Protein AF-A0A7S2U3F6-F1 (afdb_monomer_lite)

pLDDT: mean 73.98, std 25.03, range [24.5, 97.75]

InterPro domains:
  IPR023370 TrmO-like, N-terminal domain [PF01980] (11-78)
  IPR023370 TrmO-like, N-terminal domain [PS51668] (1-82)
  IPR036413 YaeB-like superfamily [SSF118196] (10-145)
  IPR036414 YaeB, N-terminal domain superfamily [G3DSA:2.40.30.70] (3-85)
  IPR040372 YaeB-like [PTHR12818] (7-146)

Sequence (187 aa):
KGNNKGAQMRVKAKVRPPRLDGRALGLFATRTPHRPNPIGLTCVRLERVSGRDIFVSGLDMLDGTPILDIKPYIPHYDALPGARVPEWIAAAAVFRRVRISSEASRSIAAGAELAEHYKTAEEFERALKEILSHDIRSHFQRNLKATKPRQVSPSGASGSGGDAKQRQRQHGNGGSCSREFEVRPED

Secondary structure (DSSP, 8-state):
------------SEE--GGGTT--EEGGGS--S-SSS-------EEEEEETTEEEEE---S-TTPPP-------HHHH--TT----HHHHGGGPPPP----HHHHHHHHHHGGG-TT-SSHHHHHHHHHHHHHT----HHHHHS---------------------------------------PPP-

Organism: NCBI:txid641309

Foldseek 3Di:
DDPPPPPPLPQDQWDQQQLLLRDIDGPVLDQDCRDPDSDHDFDWAFPDDDDPDTDTPDDPDDPPDDDDDDDDDDCVPNPDPPDDDPPSVVNSPFFAQDDADPVNLVVLQVCVVVVVVDDHSVRSVVVVRVVVRNPRDHSVRVPPDDDPPDPPDPPDDDDDDDDDDDDDDDDDDDDDPDDDPDDDDDD

Structure (mmCIF, N/CA/C/O backbone):
data_AF-A0A7S2U3F6-F1
#
_entry.id   AF-A0A7S2U3F6-F1
#
loop_
_atom_site.group_PDB
_atom_site.id
_atom_site.type_symbol
_atom_site.label_atom_id
_atom_site.label_alt_id
_atom_site.label_comp_id
_atom_site.label_asym_id
_atom_site.label_entity_id
_atom_site.label_seq_id
_atom_site.pdbx_PDB_ins_code
_atom_site.Cartn_x
_atom_site.Cartn_y
_atom_site.Cartn_z
_atom_site.occupancy
_atom_site.B_iso_or_equiv
_atom_site.auth_seq_id
_atom_site.auth_comp_id
_atom_site.auth_asym_id
_atom_site.auth_atom_id
_atom_site.pdbx_PDB_model_num
ATOM 1 N N . LYS A 1 1 ? -12.915 38.412 -23.361 1.00 37.16 1 LYS A N 1
ATOM 2 C CA . LYS A 1 1 ? -12.572 37.006 -23.701 1.00 37.16 1 LYS A CA 1
ATOM 3 C C . LYS A 1 1 ? -11.389 36.579 -22.834 1.00 37.16 1 LYS A C 1
ATOM 5 O O . LYS A 1 1 ? -10.260 36.911 -23.164 1.00 37.16 1 LYS A O 1
ATOM 10 N N . GLY A 1 2 ? -11.652 35.962 -21.679 1.00 40.84 2 GLY A N 1
ATOM 11 C CA . GLY A 1 2 ? -10.607 35.459 -20.784 1.00 40.84 2 GLY A CA 1
ATOM 12 C C . GLY A 1 2 ? -10.045 34.146 -21.320 1.00 40.84 2 GLY A C 1
ATOM 13 O O . GLY A 1 2 ? -10.800 33.204 -21.547 1.00 40.84 2 GLY A O 1
ATOM 14 N N . ASN A 1 3 ? -8.735 34.101 -21.560 1.00 46.06 3 ASN A N 1
ATOM 15 C CA . ASN A 1 3 ? -8.017 32.896 -21.969 1.00 46.06 3 ASN A CA 1
ATOM 16 C C . ASN A 1 3 ? -7.948 31.917 -20.793 1.00 46.06 3 ASN A C 1
ATOM 18 O O . ASN A 1 3 ? -6.943 31.845 -20.091 1.00 46.06 3 ASN A O 1
ATOM 22 N N . ASN A 1 4 ? -9.011 31.139 -20.597 1.00 49.19 4 ASN A N 1
ATOM 23 C CA . ASN A 1 4 ? -8.968 29.976 -19.728 1.00 49.19 4 ASN A CA 1
ATOM 24 C C . ASN A 1 4 ? -8.276 28.850 -20.506 1.00 49.19 4 ASN A C 1
ATOM 26 O O . ASN A 1 4 ? -8.914 27.983 -21.104 1.00 49.19 4 ASN A O 1
ATOM 30 N N . LYS A 1 5 ? -6.940 28.912 -20.579 1.00 49.22 5 LYS A N 1
ATOM 31 C CA . LYS A 1 5 ? -6.139 27.763 -21.000 1.00 49.22 5 LYS A CA 1
ATOM 32 C C . LYS A 1 5 ? -6.311 26.717 -19.907 1.00 49.22 5 LYS A C 1
ATOM 34 O O . LYS A 1 5 ? -5.549 26.714 -18.946 1.00 49.22 5 LYS A O 1
ATOM 39 N N . GLY A 1 6 ? -7.340 25.876 -20.035 1.00 45.75 6 GLY A N 1
ATOM 40 C CA . GLY A 1 6 ? -7.479 24.673 -19.228 1.00 45.75 6 GLY A CA 1
ATOM 41 C C . GLY A 1 6 ? -6.128 23.978 -19.245 1.00 45.75 6 GLY A C 1
ATOM 42 O O . GLY A 1 6 ? -5.615 23.664 -20.322 1.00 45.75 6 GLY A O 1
ATOM 43 N N . ALA A 1 7 ? -5.495 23.883 -18.077 1.00 54.44 7 ALA A N 1
ATOM 44 C CA . ALA A 1 7 ? -4.179 23.296 -17.940 1.00 54.44 7 ALA A CA 1
ATOM 45 C C . ALA A 1 7 ? -4.301 21.835 -18.370 1.00 54.44 7 ALA A C 1
ATOM 47 O O . ALA A 1 7 ? -4.698 20.977 -17.587 1.00 54.44 7 ALA A O 1
ATOM 48 N N . GLN A 1 8 ? -4.036 21.559 -19.647 1.00 59.28 8 GLN A N 1
ATOM 49 C CA . GLN A 1 8 ? -3.983 20.196 -20.131 1.00 59.28 8 GLN A CA 1
ATOM 50 C C . GLN A 1 8 ? -2.851 19.526 -19.365 1.00 59.28 8 GLN A C 1
ATOM 52 O O . GLN A 1 8 ? -1.675 19.839 -19.570 1.00 59.28 8 GLN A O 1
ATOM 57 N N . MET A 1 9 ? -3.217 18.647 -18.432 1.00 59.66 9 MET A N 1
ATOM 58 C CA . MET A 1 9 ? -2.273 17.791 -17.737 1.00 59.66 9 MET A CA 1
ATOM 59 C C . MET A 1 9 ? -1.510 17.005 -18.800 1.00 59.66 9 MET A C 1
ATOM 61 O O . MET A 1 9 ? -2.025 16.063 -19.399 1.00 59.66 9 MET A O 1
ATOM 65 N N . ARG A 1 10 ? -0.269 17.423 -19.072 1.00 73.19 10 ARG A N 1
ATOM 66 C CA . ARG A 1 10 ? 0.654 16.696 -19.945 1.00 73.19 10 ARG A CA 1
ATOM 67 C C . ARG A 1 10 ? 1.078 15.431 -19.221 1.00 73.19 10 ARG A C 1
ATOM 69 O O . ARG A 1 10 ? 2.099 15.394 -18.535 1.00 73.19 10 ARG A O 1
ATOM 76 N N . VAL A 1 11 ? 0.274 14.390 -19.372 1.00 78.38 11 VAL A N 1
ATOM 77 C CA . VAL A 1 11 ? 0.591 13.070 -18.848 1.00 78.38 11 VAL A CA 1
ATOM 78 C C . VAL A 1 11 ? 1.726 12.478 -19.680 1.00 78.38 11 VAL A C 1
ATOM 80 O O . VAL A 1 11 ? 1.647 12.380 -20.905 1.00 78.38 11 VAL A O 1
ATOM 83 N N . LYS A 1 12 ? 2.818 12.092 -19.017 1.00 84.69 12 LYS A N 1
ATOM 84 C CA . LYS A 1 12 ? 3.954 11.454 -19.687 1.00 84.69 12 LYS A CA 1
ATOM 85 C C . LYS A 1 12 ? 3.563 10.040 -20.108 1.00 84.69 12 LYS A C 1
ATOM 87 O O . LYS A 1 12 ? 3.149 9.239 -19.279 1.00 84.69 12 LYS A O 1
ATOM 92 N N . ALA A 1 13 ? 3.787 9.706 -21.378 1.00 90.44 13 ALA A N 1
ATOM 93 C CA . ALA A 1 13 ? 3.534 8.359 -21.894 1.00 90.44 13 ALA A CA 1
ATOM 94 C C . ALA A 1 13 ? 4.385 7.279 -21.201 1.00 90.44 13 ALA A C 1
ATOM 96 O O . ALA A 1 13 ? 3.984 6.116 -21.145 1.00 90.44 13 ALA A O 1
ATOM 97 N N . LYS A 1 14 ? 5.556 7.659 -20.668 1.00 92.94 14 LYS A N 1
ATOM 98 C CA . LYS A 1 14 ? 6.456 6.772 -19.929 1.00 92.94 14 LYS A CA 1
ATOM 99 C C . LYS A 1 14 ? 6.744 7.283 -18.519 1.00 92.94 14 LYS A C 1
ATOM 101 O O . LYS A 1 14 ? 6.908 8.485 -18.310 1.00 92.94 14 LYS A O 1
ATOM 106 N N . VAL A 1 15 ? 6.889 6.350 -17.582 1.00 91.44 15 VAL A N 1
ATOM 107 C CA . VAL A 1 15 ? 7.253 6.590 -16.178 1.00 91.44 15 VAL A CA 1
ATOM 108 C C . VAL A 1 15 ? 8.419 5.699 -15.755 1.00 91.44 15 VAL A C 1
ATOM 110 O O . VAL A 1 15 ? 8.711 4.705 -16.416 1.00 91.44 15 VAL A O 1
ATOM 113 N N . ARG A 1 16 ? 9.097 6.059 -14.661 1.00 89.44 16 ARG A N 1
ATOM 114 C CA . ARG A 1 16 ? 10.209 5.289 -14.080 1.00 89.44 16 ARG A CA 1
ATOM 115 C C . ARG A 1 16 ? 9.863 4.896 -12.641 1.00 89.44 16 ARG A C 1
ATOM 117 O O . ARG A 1 16 ? 10.140 5.681 -11.734 1.00 89.44 16 ARG A O 1
ATOM 124 N N . PRO A 1 17 ? 9.200 3.748 -12.417 1.00 86.12 17 PRO A N 1
ATOM 125 C CA . PRO A 1 17 ? 8.856 3.304 -11.072 1.00 86.12 17 PRO A CA 1
ATOM 126 C C . PRO A 1 17 ? 10.113 3.132 -10.198 1.00 86.12 17 PRO A C 1
ATOM 128 O O . PRO A 1 17 ? 11.113 2.606 -10.695 1.00 86.12 17 PRO A O 1
ATOM 131 N N . PRO A 1 18 ? 10.084 3.530 -8.909 1.00 82.38 18 PRO A N 1
ATOM 132 C CA . PRO A 1 18 ? 11.258 3.487 -8.033 1.00 82.38 18 PRO A CA 1
ATOM 133 C C . PRO A 1 18 ? 11.927 2.115 -7.944 1.00 82.38 18 PRO A C 1
ATOM 135 O O . PRO A 1 18 ? 13.151 2.052 -7.890 1.00 82.38 18 PRO A O 1
ATOM 138 N N . ARG A 1 19 ? 11.137 1.034 -7.985 1.00 78.44 19 ARG A N 1
ATOM 139 C CA . ARG A 1 19 ? 11.597 -0.355 -7.825 1.00 78.44 19 ARG A CA 1
ATOM 140 C C . ARG A 1 19 ? 12.170 -0.995 -9.092 1.00 78.44 19 ARG A C 1
ATOM 142 O O . ARG A 1 19 ? 12.628 -2.120 -9.036 1.00 78.44 19 ARG A O 1
ATOM 149 N N . LEU A 1 20 ? 12.149 -0.297 -10.227 1.00 81.88 20 LEU A N 1
ATOM 150 C CA . LEU A 1 20 ? 12.598 -0.845 -11.515 1.00 81.88 20 LEU A CA 1
ATOM 151 C C . LEU A 1 20 ? 13.934 -0.261 -11.979 1.00 81.88 20 LEU A C 1
ATOM 153 O O . LEU A 1 20 ? 14.142 -0.092 -13.177 1.00 81.88 20 LEU A O 1
ATOM 157 N N . ASP A 1 21 ? 14.788 0.135 -11.034 1.00 78.38 21 ASP A N 1
ATOM 158 C CA . ASP A 1 21 ? 16.164 0.607 -11.260 1.00 78.38 21 ASP A CA 1
ATOM 159 C C . ASP A 1 21 ? 16.326 1.585 -12.434 1.00 78.38 21 ASP A C 1
ATOM 161 O O . ASP A 1 21 ? 17.215 1.503 -13.274 1.00 78.38 21 ASP A O 1
ATOM 165 N N . GLY A 1 22 ? 15.404 2.547 -12.508 1.00 81.31 22 GLY A N 1
ATOM 166 C CA . GLY A 1 22 ? 15.432 3.601 -13.515 1.00 81.31 22 GLY A CA 1
ATOM 167 C C . GLY A 1 22 ? 14.887 3.204 -14.889 1.00 81.31 22 GLY A C 1
ATOM 168 O O . GLY A 1 22 ? 14.844 4.071 -15.768 1.00 81.31 22 GLY A O 1
ATOM 169 N N . ARG A 1 23 ? 14.407 1.971 -15.091 1.00 86.00 23 ARG A N 1
ATOM 170 C CA . ARG A 1 23 ? 13.747 1.538 -16.331 1.00 86.00 23 ARG A CA 1
ATOM 171 C C . ARG A 1 23 ? 12.514 2.392 -16.623 1.00 86.00 23 ARG A C 1
ATOM 173 O O . ARG A 1 23 ? 11.664 2.613 -15.763 1.00 86.00 23 ARG A O 1
ATOM 180 N N . ALA A 1 24 ? 12.407 2.860 -17.865 1.00 90.25 24 ALA A N 1
ATOM 181 C CA . ALA A 1 24 ? 11.237 3.586 -18.343 1.00 90.25 24 ALA A CA 1
ATOM 182 C C . ALA A 1 24 ? 10.201 2.616 -18.926 1.00 90.25 24 ALA A C 1
ATOM 184 O O . ALA A 1 24 ? 10.511 1.849 -19.837 1.00 90.25 24 ALA A O 1
ATOM 185 N N . LEU A 1 25 ? 8.966 2.691 -18.439 1.00 90.69 25 LEU A N 1
ATOM 186 C CA . LEU A 1 25 ? 7.845 1.861 -18.877 1.00 90.69 25 LEU A CA 1
ATOM 187 C C . LEU A 1 25 ? 6.690 2.711 -19.367 1.00 90.69 25 LEU A C 1
ATOM 189 O O . LEU A 1 25 ? 6.521 3.840 -18.913 1.00 90.69 25 LEU A O 1
ATOM 193 N N . GLY A 1 26 ? 5.876 2.149 -20.260 1.00 92.75 26 GLY A N 1
ATOM 194 C CA . GLY A 1 26 ? 4.604 2.756 -20.635 1.00 92.75 26 GLY A CA 1
ATOM 195 C C . GLY A 1 26 ? 3.711 2.936 -19.409 1.00 92.75 26 GLY A C 1
ATOM 196 O O . GLY A 1 26 ? 3.633 2.052 -18.560 1.00 92.75 26 GLY A O 1
ATOM 197 N N . LEU A 1 27 ? 3.030 4.075 -19.317 1.00 92.69 27 LEU A N 1
ATOM 198 C CA . LEU A 1 27 ? 2.192 4.439 -18.173 1.00 92.69 27 LEU A CA 1
ATOM 199 C C . LEU A 1 27 ? 1.169 3.349 -17.810 1.00 92.69 27 LEU A C 1
ATOM 201 O O . LEU A 1 27 ? 1.044 2.986 -16.638 1.00 92.69 27 LEU A O 1
ATOM 205 N N . PHE A 1 28 ? 0.497 2.778 -18.815 1.00 92.75 28 PHE A N 1
ATOM 206 C CA . PHE A 1 28 ? -0.515 1.733 -18.629 1.00 92.75 28 PHE A CA 1
ATOM 207 C C . PHE A 1 28 ? 0.057 0.375 -18.205 1.00 92.75 28 PHE A C 1
ATOM 209 O O . PHE A 1 28 ? -0.669 -0.423 -17.632 1.00 92.75 28 PHE A O 1
ATOM 216 N N . ALA A 1 29 ? 1.358 0.140 -18.396 1.00 91.94 29 ALA A N 1
ATOM 217 C CA . ALA A 1 29 ? 2.045 -1.069 -17.938 1.00 91.94 29 ALA A CA 1
ATOM 218 C C . ALA A 1 29 ? 2.532 -0.972 -16.476 1.00 91.94 29 ALA A C 1
ATOM 220 O O . ALA A 1 29 ? 3.304 -1.811 -16.019 1.00 91.94 29 ALA A O 1
ATOM 221 N N . THR A 1 30 ? 2.143 0.077 -15.744 1.00 90.38 30 THR A N 1
ATOM 222 C CA . THR A 1 30 ? 2.550 0.308 -14.346 1.00 90.38 30 THR A CA 1
ATOM 223 C C . THR A 1 30 ? 1.342 0.584 -13.459 1.00 90.38 30 THR A C 1
ATOM 225 O O . THR A 1 30 ? 0.224 0.664 -13.961 1.00 90.38 30 THR A O 1
ATOM 228 N N . ARG A 1 31 ? 1.577 0.831 -12.161 1.00 90.44 31 ARG A N 1
ATOM 229 C CA . ARG A 1 31 ? 0.613 1.364 -11.177 1.00 90.44 31 ARG A CA 1
ATOM 230 C C . ARG A 1 31 ? 0.939 2.797 -10.707 1.00 90.44 31 ARG A C 1
ATOM 232 O O . ARG A 1 31 ? 0.612 3.176 -9.595 1.00 90.44 31 ARG A O 1
ATOM 239 N N . THR A 1 32 ? 1.592 3.622 -11.536 1.00 89.69 32 THR A N 1
ATOM 240 C CA . THR A 1 32 ? 1.855 5.035 -11.177 1.00 89.69 32 THR A CA 1
ATOM 241 C C . THR A 1 32 ? 0.563 5.805 -10.838 1.00 89.69 32 THR A C 1
ATOM 243 O O . THR A 1 32 ? -0.439 5.570 -11.523 1.00 89.69 32 THR A O 1
ATOM 246 N N . PRO A 1 33 ? 0.577 6.730 -9.853 1.00 89.75 33 PRO A N 1
ATOM 247 C CA . PRO A 1 33 ? -0.550 7.630 -9.583 1.00 89.75 33 PRO A CA 1
ATOM 248 C C . PRO A 1 33 ? -0.695 8.742 -10.641 1.00 89.75 33 PRO A C 1
ATOM 250 O O . PRO A 1 33 ? -1.764 9.322 -10.796 1.00 89.75 33 PRO A O 1
ATOM 253 N N . HIS A 1 34 ? 0.357 9.034 -11.416 1.00 89.75 34 HIS A N 1
ATOM 254 C CA . HIS A 1 34 ? 0.349 10.088 -12.435 1.00 89.75 34 HIS A CA 1
ATOM 255 C C . HIS A 1 34 ? -0.314 9.610 -13.737 1.00 89.75 34 HIS A C 1
ATOM 257 O O . HIS A 1 34 ? 0.370 9.304 -14.715 1.00 89.75 34 HIS A O 1
ATOM 263 N N . ARG A 1 35 ? -1.649 9.524 -13.745 1.00 92.25 35 ARG A N 1
ATOM 264 C CA . ARG A 1 35 ? -2.473 9.066 -14.880 1.00 92.25 35 ARG A CA 1
ATOM 265 C C . ARG A 1 35 ? -3.411 10.159 -15.389 1.00 92.25 35 ARG A C 1
ATOM 267 O O . ARG A 1 35 ? -3.668 11.103 -14.649 1.00 92.25 35 ARG A O 1
ATOM 274 N N . PRO A 1 36 ? -3.969 10.020 -16.610 1.00 92.44 36 PRO A N 1
ATOM 275 C CA . PRO A 1 36 ? -5.031 10.914 -17.080 1.00 92.44 36 PRO A CA 1
ATOM 276 C C . PRO A 1 36 ? -6.244 10.885 -16.145 1.00 92.44 36 PRO A C 1
ATOM 278 O O . PRO A 1 36 ? -6.765 11.934 -15.790 1.00 92.44 36 PRO A O 1
ATOM 281 N N . ASN A 1 37 ? -6.602 9.683 -15.681 1.00 93.44 37 ASN A N 1
ATOM 282 C CA . ASN A 1 37 ? -7.608 9.452 -14.650 1.00 93.44 37 ASN A CA 1
ATOM 283 C C . ASN A 1 37 ? -6.886 8.919 -13.399 1.00 93.44 37 ASN A C 1
ATOM 285 O O . ASN A 1 37 ? -6.495 7.746 -13.398 1.00 93.44 37 ASN A O 1
ATOM 289 N N . PRO A 1 38 ? -6.629 9.754 -12.375 1.00 92.19 38 PRO A N 1
ATOM 290 C CA . PRO A 1 38 ? -5.839 9.388 -11.198 1.00 92.19 38 PRO A CA 1
ATOM 291 C C . PRO A 1 38 ? -6.668 8.562 -10.202 1.00 92.19 38 PRO A C 1
ATOM 293 O O . PRO A 1 38 ? -6.939 8.990 -9.087 1.00 92.19 38 PRO A O 1
ATOM 296 N N . ILE A 1 39 ? -7.096 7.374 -10.627 1.00 95.19 39 ILE A N 1
ATOM 297 C CA . ILE A 1 39 ? -7.890 6.447 -9.816 1.00 95.19 39 ILE A CA 1
ATOM 298 C C . ILE A 1 39 ? -6.972 5.335 -9.308 1.00 95.19 39 ILE A C 1
ATOM 300 O O . ILE A 1 39 ? -6.347 4.622 -10.100 1.00 95.19 39 ILE A O 1
ATOM 304 N N . GLY A 1 40 ? -6.873 5.217 -7.983 1.00 94.25 40 GLY A N 1
ATOM 305 C CA . GLY A 1 40 ? -6.202 4.114 -7.299 1.00 94.25 40 GLY A CA 1
ATOM 306 C C . GLY A 1 40 ? -7.142 2.925 -7.100 1.00 94.25 40 GLY A C 1
ATOM 307 O O . GLY A 1 40 ? -8.354 3.097 -7.007 1.00 94.25 40 GLY A O 1
ATOM 308 N N . LEU A 1 41 ? -6.575 1.721 -7.038 1.00 95.12 41 LEU A N 1
ATOM 309 C CA . LEU A 1 41 ? -7.305 0.496 -6.716 1.00 95.12 41 LEU A CA 1
ATOM 310 C C . LEU A 1 41 ? -6.548 -0.264 -5.633 1.00 95.12 41 LEU A C 1
ATOM 312 O O . LEU A 1 41 ? -5.403 -0.683 -5.854 1.00 95.12 41 LEU A O 1
ATOM 316 N N . THR A 1 42 ? -7.221 -0.503 -4.517 1.00 94.94 42 THR A N 1
ATOM 317 C CA . THR A 1 42 ? -6.643 -1.159 -3.346 1.00 94.94 42 THR A CA 1
ATOM 318 C C . THR A 1 42 ? -7.592 -2.252 -2.887 1.00 94.94 42 THR A C 1
ATOM 320 O O . THR A 1 42 ? -8.764 -1.992 -2.629 1.00 94.94 42 THR A O 1
ATOM 323 N N . CYS A 1 43 ? -7.090 -3.483 -2.810 1.00 95.19 43 CYS A N 1
ATOM 324 C CA . CYS A 1 43 ? -7.807 -4.579 -2.174 1.00 95.19 43 CYS A CA 1
ATOM 325 C C . CYS A 1 43 ? -7.392 -4.603 -0.707 1.00 95.19 43 CYS A C 1
ATOM 327 O O . CYS A 1 43 ? -6.213 -4.783 -0.411 1.00 95.19 43 CYS A O 1
ATOM 329 N N . VAL A 1 44 ? -8.353 -4.410 0.187 1.00 95.94 44 VAL A N 1
ATOM 330 C CA . VAL A 1 44 ? -8.113 -4.299 1.627 1.00 95.94 44 VAL A CA 1
ATOM 331 C C . VAL A 1 44 ? -8.829 -5.404 2.378 1.00 95.94 44 VAL A C 1
ATOM 333 O O . VAL A 1 44 ? -9.835 -5.945 1.915 1.00 95.94 44 VAL A O 1
ATOM 336 N N . ARG A 1 45 ? -8.326 -5.722 3.568 1.00 96.44 45 ARG A N 1
ATOM 337 C CA . ARG A 1 45 ? -9.017 -6.614 4.493 1.00 96.44 45 ARG A CA 1
ATOM 338 C C . ARG A 1 45 ? -10.010 -5.797 5.314 1.00 96.44 45 ARG A C 1
ATOM 340 O O . ARG A 1 45 ? -9.641 -4.798 5.923 1.00 96.44 45 ARG A O 1
ATOM 347 N N . LEU A 1 46 ? -11.265 -6.237 5.342 1.00 96.88 46 LEU A N 1
ATOM 348 C CA . LEU A 1 46 ? -12.289 -5.679 6.221 1.00 96.88 46 LEU A CA 1
ATOM 349 C C . LEU A 1 46 ? -12.078 -6.194 7.648 1.00 96.88 46 LEU A C 1
ATOM 351 O O . LEU A 1 46 ? -12.083 -7.404 7.867 1.00 96.88 46 LEU A O 1
ATOM 355 N N . GLU A 1 47 ? -11.925 -5.285 8.609 1.00 96.75 47 GLU A N 1
ATOM 356 C CA . GLU A 1 47 ? -11.815 -5.631 10.031 1.00 96.75 47 GLU A CA 1
ATOM 357 C C . GLU A 1 47 ? -13.174 -5.535 10.727 1.00 96.75 47 GLU A C 1
ATOM 359 O O . GLU A 1 47 ? -13.590 -6.462 11.419 1.00 96.75 47 GLU A O 1
ATOM 364 N N . ARG A 1 48 ? -13.888 -4.417 10.535 1.00 97.75 48 ARG A N 1
ATOM 365 C CA . ARG A 1 48 ? -15.260 -4.239 11.033 1.00 97.75 48 ARG A CA 1
ATOM 366 C C . ARG A 1 48 ? -15.990 -3.111 10.313 1.00 97.75 48 ARG A C 1
ATOM 368 O O . ARG A 1 48 ? -15.374 -2.205 9.758 1.00 97.75 48 ARG A O 1
ATOM 375 N N . VAL A 1 49 ? -17.313 -3.125 10.425 1.00 97.62 49 VAL A N 1
ATOM 376 C CA . VAL A 1 49 ? -18.198 -2.022 10.028 1.00 97.62 49 VAL A CA 1
ATOM 377 C C . VAL A 1 49 ? -18.894 -1.494 11.278 1.00 97.62 49 VAL A C 1
ATOM 379 O O . VAL A 1 49 ? -19.323 -2.277 12.124 1.00 97.62 49 VAL A O 1
ATOM 382 N N . SER A 1 50 ? -18.986 -0.174 11.423 1.00 97.75 50 SER A N 1
ATOM 383 C CA . SER A 1 50 ? -19.642 0.476 12.561 1.00 97.75 50 SER A CA 1
ATOM 384 C C . SER A 1 50 ? -20.388 1.717 12.102 1.00 97.75 50 SER A C 1
ATOM 386 O O . SER A 1 50 ? -19.797 2.775 11.906 1.00 97.75 50 SER A O 1
ATOM 388 N N . GLY A 1 51 ? -21.704 1.594 11.934 1.00 96.69 51 GLY A N 1
ATOM 389 C CA . GLY A 1 51 ? -22.529 2.681 11.417 1.00 96.69 51 GLY A CA 1
ATOM 390 C C . GLY A 1 51 ? -22.105 3.068 10.001 1.00 96.69 51 GLY A C 1
ATOM 391 O O . GLY A 1 51 ? -22.298 2.292 9.069 1.00 96.69 51 GLY A O 1
ATOM 392 N N . ARG A 1 52 ? -21.538 4.271 9.851 1.00 96.00 52 ARG A N 1
ATOM 393 C CA . ARG A 1 52 ? -21.041 4.804 8.569 1.00 96.00 52 ARG A CA 1
ATOM 394 C C . ARG A 1 52 ? -19.536 4.612 8.370 1.00 96.00 52 ARG A C 1
ATOM 396 O O . ARG A 1 52 ? -19.025 4.969 7.314 1.00 96.00 52 ARG A O 1
ATOM 403 N N . ASP A 1 53 ? -18.859 4.021 9.350 1.00 96.44 53 ASP A N 1
ATOM 404 C CA . ASP A 1 53 ? -17.412 3.855 9.343 1.00 96.44 53 ASP A CA 1
ATOM 405 C C . ASP A 1 53 ? -17.031 2.418 8.980 1.00 96.44 53 ASP A C 1
ATOM 407 O O . ASP A 1 53 ? -17.585 1.446 9.510 1.00 96.44 53 ASP A O 1
ATOM 411 N N . ILE A 1 54 ? -16.041 2.284 8.098 1.00 96.69 54 ILE A N 1
ATOM 412 C CA . ILE A 1 54 ? -15.484 1.001 7.667 1.00 96.69 54 ILE A CA 1
ATOM 413 C C . ILE A 1 54 ? -14.022 0.957 8.094 1.00 96.69 54 ILE A C 1
ATOM 415 O O . ILE A 1 54 ? -13.212 1.783 7.679 1.00 96.69 54 ILE A O 1
ATOM 419 N N . PHE A 1 55 ? -13.688 -0.025 8.922 1.00 95.94 55 PHE A N 1
ATOM 420 C CA . PHE A 1 55 ? -12.344 -0.222 9.447 1.00 95.94 55 PHE A CA 1
ATOM 421 C C . PHE A 1 55 ? -11.676 -1.322 8.635 1.00 95.94 55 PHE A C 1
ATOM 423 O O . PHE A 1 55 ? -12.188 -2.443 8.560 1.00 95.94 55 PHE A O 1
ATOM 430 N N . VAL A 1 56 ? -10.544 -0.994 8.019 1.00 95.75 56 VAL A N 1
ATOM 431 C CA . VAL A 1 56 ? -9.830 -1.875 7.092 1.00 95.75 56 VAL A CA 1
ATOM 432 C C . VAL A 1 56 ? -8.331 -1.881 7.381 1.00 95.75 56 VAL A C 1
ATOM 434 O O . VAL A 1 56 ? -7.808 -0.949 7.991 1.00 95.75 56 VAL A O 1
ATOM 437 N N . SER A 1 57 ? -7.637 -2.911 6.904 1.00 91.81 57 SER A N 1
ATOM 438 C CA . SER A 1 57 ? -6.177 -3.020 6.936 1.00 91.81 57 SER A CA 1
ATOM 439 C C . SER A 1 57 ? -5.601 -3.248 5.531 1.00 91.81 57 SER A C 1
ATOM 441 O O . SER A 1 57 ? -6.277 -3.767 4.637 1.00 91.81 57 SER A O 1
ATOM 443 N N . GLY A 1 58 ? -4.348 -2.823 5.322 1.00 87.81 58 GLY A N 1
ATOM 444 C CA . GLY A 1 58 ? -3.648 -2.939 4.032 1.00 87.81 58 GLY A CA 1
ATOM 445 C C . GLY A 1 58 ? -3.922 -1.807 3.030 1.00 87.81 58 GLY A C 1
ATOM 446 O O . GLY A 1 58 ? -3.869 -2.036 1.825 1.00 87.81 58 GLY A O 1
ATOM 447 N N . LEU A 1 59 ? -4.243 -0.598 3.505 1.00 90.81 59 LEU A N 1
ATOM 448 C CA . LEU A 1 59 ? -4.424 0.588 2.657 1.00 90.81 59 LEU A CA 1
ATOM 449 C C . LEU A 1 59 ? -3.083 1.152 2.156 1.00 90.81 59 LEU A C 1
ATOM 451 O O . LEU A 1 59 ? -2.115 1.223 2.907 1.00 90.81 59 LEU A O 1
ATOM 455 N N . ASP A 1 60 ? -3.053 1.630 0.908 1.00 88.75 60 ASP A N 1
ATOM 456 C CA . ASP A 1 60 ? -1.898 2.282 0.267 1.00 88.75 60 ASP A CA 1
ATOM 457 C C . ASP A 1 60 ? -2.202 3.736 -0.160 1.00 88.75 60 ASP A C 1
ATOM 459 O O . ASP A 1 60 ? -1.736 4.206 -1.201 1.00 88.75 60 ASP A O 1
ATOM 463 N N . MET A 1 61 ? -2.982 4.465 0.648 1.00 90.25 61 MET A N 1
ATOM 464 C CA . MET A 1 61 ? -3.417 5.844 0.379 1.00 90.25 61 MET A CA 1
ATOM 465 C C . MET A 1 61 ? -3.098 6.807 1.529 1.00 90.25 61 MET A C 1
ATOM 467 O O . MET A 1 61 ? -2.842 6.385 2.653 1.00 90.25 61 MET A O 1
ATOM 471 N N . LEU A 1 62 ? -3.102 8.109 1.231 1.00 90.69 62 LEU A N 1
ATOM 472 C CA . LEU A 1 62 ? -2.892 9.167 2.223 1.00 90.69 62 LEU A CA 1
ATOM 473 C C . LEU A 1 62 ? -4.199 9.514 2.938 1.00 90.69 62 LEU A C 1
ATOM 475 O O . LEU A 1 62 ? -5.281 9.350 2.367 1.00 90.69 62 LEU A O 1
ATOM 479 N N . ASP A 1 63 ? -4.089 10.057 4.148 1.00 90.81 63 ASP A N 1
ATOM 480 C CA . ASP A 1 63 ? -5.242 10.610 4.854 1.00 90.81 63 ASP A CA 1
ATOM 481 C C . ASP A 1 63 ? -5.948 11.695 4.016 1.00 90.81 63 ASP A C 1
ATOM 483 O O . ASP A 1 63 ? -5.316 12.439 3.259 1.00 90.81 63 ASP A O 1
ATOM 487 N N . GLY A 1 64 ? -7.278 11.723 4.093 1.00 93.56 64 GLY A N 1
ATOM 488 C CA . GLY A 1 64 ? -8.127 12.601 3.284 1.00 93.56 64 GLY A CA 1
ATOM 489 C C . GLY A 1 64 ? -8.246 12.229 1.797 1.00 93.56 64 GLY A C 1
ATOM 490 O O . GLY A 1 64 ? -8.888 12.967 1.045 1.00 93.56 64 GLY A O 1
ATOM 491 N N . THR A 1 65 ? -7.669 11.107 1.339 1.00 95.56 65 THR A N 1
ATOM 492 C CA . THR A 1 65 ? -7.862 10.639 -0.047 1.00 95.56 65 THR A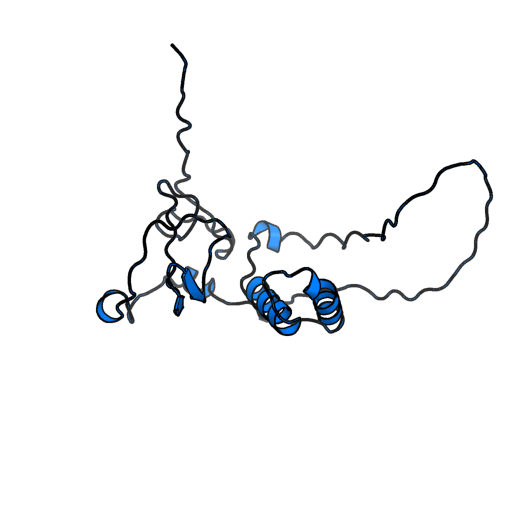 CA 1
ATOM 493 C C . THR A 1 65 ? -9.349 10.334 -0.296 1.00 95.56 65 THR A C 1
ATOM 495 O O . THR A 1 65 ? -9.927 9.522 0.428 1.00 95.56 65 THR A O 1
ATOM 498 N N . PRO A 1 66 ? -9.994 10.940 -1.313 1.00 96.62 66 PRO A N 1
ATOM 499 C CA . PRO A 1 66 ? -11.417 10.736 -1.557 1.00 96.62 66 PRO A CA 1
ATOM 500 C C . PRO A 1 66 ? -1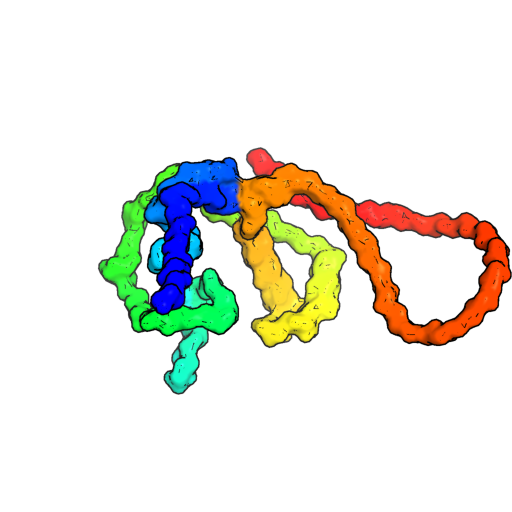1.704 9.315 -2.051 1.00 96.62 66 PRO A C 1
ATOM 502 O O . PRO A 1 66 ? -11.080 8.829 -2.997 1.00 96.62 66 PRO A O 1
ATOM 505 N N . ILE A 1 67 ? -12.702 8.674 -1.441 1.00 96.44 67 ILE A N 1
ATOM 506 C CA . ILE A 1 67 ? -13.188 7.356 -1.853 1.00 96.44 67 ILE A CA 1
ATOM 507 C C . ILE A 1 67 ? -14.272 7.531 -2.914 1.00 96.44 67 ILE A C 1
ATOM 509 O O . ILE A 1 67 ? -15.277 8.200 -2.683 1.00 96.44 67 ILE A O 1
ATOM 513 N N . LEU A 1 68 ? -14.055 6.931 -4.085 1.00 97.38 68 LEU A N 1
ATOM 514 C CA . LEU A 1 68 ? -14.995 7.009 -5.206 1.00 97.38 68 LEU A CA 1
ATOM 515 C C . LEU A 1 68 ? -16.050 5.901 -5.169 1.00 97.38 68 LEU A C 1
ATOM 517 O O . LEU A 1 68 ? -17.180 6.118 -5.592 1.00 97.38 68 LEU A O 1
ATOM 521 N N . ASP A 1 69 ? -15.667 4.710 -4.713 1.00 97.44 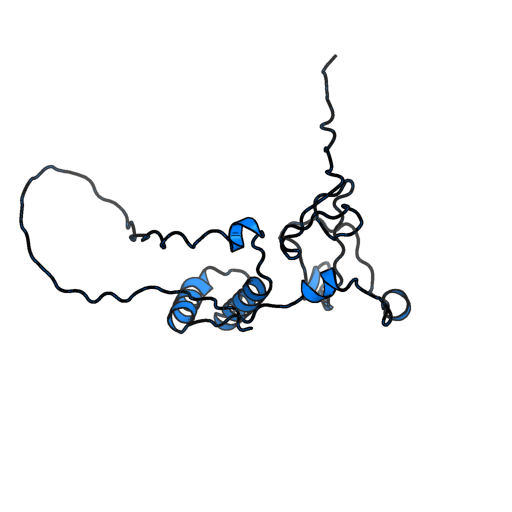69 ASP A N 1
ATOM 522 C CA . ASP A 1 69 ? -16.494 3.510 -4.779 1.00 97.44 69 ASP A CA 1
ATOM 523 C C . ASP A 1 69 ? -15.973 2.442 -3.809 1.00 97.44 69 ASP A C 1
ATOM 525 O O . ASP A 1 69 ? -14.780 2.399 -3.501 1.00 97.44 69 ASP A O 1
ATOM 529 N N . ILE A 1 70 ? -16.873 1.577 -3.340 1.00 96.56 70 ILE A N 1
ATOM 530 C CA . ILE A 1 70 ? -16.575 0.458 -2.442 1.00 96.56 70 ILE A CA 1
ATOM 531 C C . ILE A 1 70 ? -17.313 -0.763 -2.980 1.00 96.56 70 ILE A C 1
ATOM 533 O O . ILE A 1 70 ? -18.538 -0.753 -3.109 1.00 96.56 70 ILE A O 1
ATOM 537 N N . LYS A 1 71 ? -16.570 -1.832 -3.278 1.00 96.50 71 LYS A N 1
ATOM 538 C CA . LYS A 1 71 ? -17.125 -3.094 -3.779 1.00 96.50 71 LYS A CA 1
ATOM 539 C C . LYS A 1 71 ? -16.617 -4.276 -2.954 1.00 96.50 71 LYS A C 1
ATOM 541 O O . LYS A 1 71 ? -15.459 -4.251 -2.534 1.00 96.50 71 LYS A O 1
ATOM 546 N N . PRO A 1 72 ? -17.453 -5.303 -2.711 1.00 96.00 72 PRO A N 1
ATOM 547 C CA . PRO A 1 72 ? -16.987 -6.520 -2.065 1.00 96.00 72 PRO A CA 1
ATOM 548 C C . PRO A 1 72 ? -15.993 -7.241 -2.978 1.00 96.00 72 PRO A C 1
ATOM 550 O O . PRO A 1 72 ? -16.244 -7.383 -4.172 1.00 96.00 72 PRO A O 1
ATOM 553 N N . TYR A 1 73 ? -14.894 -7.723 -2.400 1.00 96.69 73 TYR A N 1
ATOM 554 C CA . TYR A 1 73 ? -14.001 -8.660 -3.074 1.00 96.69 73 TYR A CA 1
ATOM 555 C C . TYR A 1 73 ? -14.670 -10.035 -3.116 1.00 96.69 73 TYR A C 1
ATOM 557 O O . TYR A 1 73 ? -14.950 -10.627 -2.070 1.00 96.69 73 TYR A O 1
ATOM 565 N N . ILE A 1 74 ? -14.937 -10.540 -4.315 1.00 96.56 74 ILE A N 1
ATOM 566 C CA . ILE A 1 74 ? -15.540 -11.849 -4.548 1.00 96.56 74 ILE A CA 1
ATOM 567 C C . ILE A 1 74 ? -14.451 -12.739 -5.154 1.00 96.56 74 ILE A C 1
ATOM 569 O O . ILE A 1 74 ? -14.166 -12.614 -6.345 1.00 96.56 74 ILE A O 1
ATOM 573 N N . PRO A 1 75 ? -13.860 -13.681 -4.389 1.00 95.56 75 PRO A N 1
ATOM 574 C CA . PRO A 1 75 ? -12.736 -14.491 -4.862 1.00 95.56 75 PRO A CA 1
ATOM 575 C C . PRO A 1 75 ? -12.989 -15.186 -6.204 1.00 95.56 75 PRO A C 1
ATOM 577 O O . PRO A 1 75 ? -12.088 -15.283 -7.023 1.00 95.56 75 PRO A O 1
ATOM 580 N N . HIS A 1 76 ? -14.224 -15.620 -6.462 1.00 94.94 76 HIS A N 1
ATOM 581 C CA . HIS A 1 76 ? -14.597 -16.257 -7.725 1.00 94.94 76 HIS A CA 1
ATOM 582 C C . HIS A 1 76 ? -14.439 -15.341 -8.957 1.00 94.94 76 HIS A C 1
ATOM 584 O O . HIS A 1 76 ? -14.177 -15.835 -10.050 1.00 94.94 76 HIS A O 1
ATOM 590 N N . TYR A 1 77 ? -14.605 -14.025 -8.802 1.00 93.69 77 TYR A N 1
ATOM 591 C CA . TYR A 1 77 ? -14.496 -13.056 -9.900 1.00 93.69 77 TYR A CA 1
ATOM 592 C C . TYR A 1 77 ? -13.159 -12.318 -9.906 1.00 93.69 77 TYR A C 1
ATOM 594 O O . TYR A 1 77 ? -12.629 -12.012 -10.972 1.00 93.69 77 TYR A O 1
ATOM 602 N N . ASP A 1 78 ? -12.612 -12.050 -8.723 1.00 95.25 78 ASP A N 1
ATOM 603 C CA . ASP A 1 78 ? -11.471 -11.155 -8.558 1.00 95.25 78 ASP A CA 1
ATOM 604 C C . ASP A 1 78 ? -10.140 -11.901 -8.367 1.00 95.25 78 ASP A C 1
ATOM 606 O O . ASP A 1 78 ? -9.072 -11.337 -8.626 1.00 95.25 78 ASP A O 1
ATOM 610 N N . ALA A 1 79 ? -10.159 -13.158 -7.901 1.00 95.12 79 ALA A N 1
ATOM 611 C CA . ALA A 1 79 ? -8.936 -13.940 -7.755 1.00 95.12 79 ALA A CA 1
ATOM 612 C C . ALA A 1 79 ? -8.504 -14.514 -9.107 1.00 95.12 79 ALA A C 1
ATOM 614 O O . ALA A 1 79 ? -9.254 -15.211 -9.785 1.00 95.12 79 ALA A O 1
ATOM 615 N N . LEU A 1 80 ? -7.239 -14.286 -9.465 1.00 93.81 80 LEU A N 1
ATOM 616 C CA . LEU A 1 80 ? -6.618 -14.840 -10.668 1.00 93.81 80 LEU A CA 1
ATOM 617 C C . LEU A 1 80 ? -5.376 -15.661 -10.281 1.00 93.81 80 LEU A C 1
ATOM 619 O O . 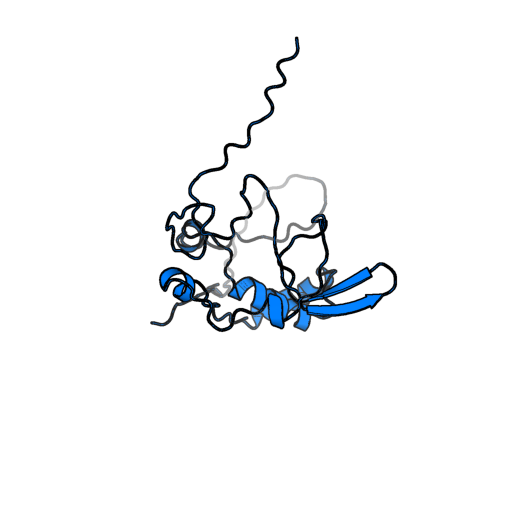LEU A 1 80 ? -4.256 -15.167 -10.428 1.00 93.81 80 LEU A O 1
ATOM 623 N N . PRO A 1 81 ? -5.529 -16.912 -9.795 1.00 92.25 81 PRO A N 1
ATOM 624 C CA . PRO A 1 81 ? -4.402 -17.721 -9.312 1.00 92.25 81 PRO A CA 1
ATOM 625 C C . PRO A 1 81 ? -3.311 -17.973 -10.364 1.00 92.25 81 PRO A C 1
ATOM 627 O O . PRO A 1 81 ? -2.148 -18.142 -10.020 1.00 92.25 81 PRO A O 1
ATOM 630 N N . GLY A 1 82 ? -3.674 -17.978 -11.652 1.00 93.06 82 GLY A N 1
ATOM 631 C CA . GLY A 1 82 ? -2.749 -18.152 -12.779 1.00 93.06 82 GLY A CA 1
ATOM 632 C C . GLY A 1 82 ? -2.188 -16.850 -13.363 1.00 93.06 82 GLY A C 1
ATOM 633 O O . GLY A 1 82 ? -1.617 -16.877 -14.458 1.00 93.06 82 GLY A O 1
ATOM 634 N N . ALA A 1 83 ? -2.391 -15.705 -12.703 1.00 92.69 83 ALA A N 1
ATOM 635 C CA . ALA A 1 83 ? -1.879 -14.427 -13.181 1.00 92.69 83 ALA A CA 1
ATOM 636 C C . ALA A 1 83 ? -0.347 -14.464 -13.285 1.00 92.69 83 ALA A C 1
ATOM 638 O O . ALA A 1 83 ? 0.354 -14.802 -12.334 1.00 92.69 83 ALA A O 1
ATOM 639 N N . ARG A 1 84 ? 0.181 -14.091 -14.455 1.00 91.62 84 ARG A N 1
ATOM 640 C CA . ARG A 1 84 ? 1.625 -14.012 -14.689 1.00 91.62 84 ARG A CA 1
ATOM 641 C C . ARG A 1 84 ? 2.096 -12.575 -14.577 1.00 91.62 84 ARG A C 1
ATOM 643 O O . ARG A 1 84 ? 1.498 -11.671 -15.160 1.00 91.62 84 ARG A O 1
ATOM 650 N N . VAL A 1 85 ? 3.219 -12.389 -13.899 1.00 88.38 85 VAL A N 1
ATOM 651 C CA . VAL A 1 85 ? 3.971 -11.137 -13.913 1.00 88.38 85 VAL A CA 1
ATOM 652 C C . VAL A 1 85 ? 5.235 -11.325 -14.751 1.00 88.38 85 VAL A C 1
ATOM 654 O O . VAL A 1 85 ? 5.829 -12.402 -14.726 1.00 88.38 85 VAL A O 1
ATOM 657 N N . PRO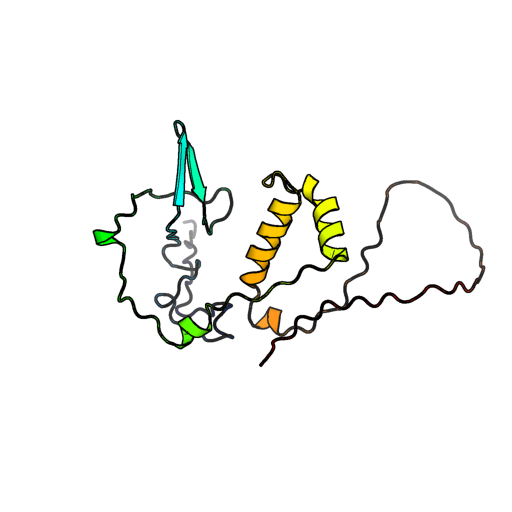 A 1 86 ? 5.664 -10.316 -15.524 1.00 87.38 86 PRO A N 1
ATOM 658 C CA . PRO A 1 86 ? 6.971 -10.355 -16.160 1.00 87.38 86 PRO A CA 1
ATOM 659 C C . PRO A 1 86 ? 8.089 -10.480 -15.119 1.00 87.38 86 PRO A C 1
ATOM 661 O O . PRO A 1 86 ? 8.015 -9.852 -14.063 1.00 87.38 86 PRO A O 1
ATOM 664 N N . GLU A 1 87 ? 9.160 -11.197 -15.459 1.00 85.81 87 GLU A N 1
ATOM 665 C CA . GLU A 1 87 ? 10.299 -11.450 -14.559 1.00 85.81 87 GLU A CA 1
ATOM 666 C C . GLU A 1 87 ? 10.880 -10.164 -13.949 1.00 85.81 87 GLU A C 1
ATOM 668 O O . GLU A 1 87 ? 11.130 -10.055 -12.754 1.00 85.81 87 GLU A O 1
ATOM 673 N N . TRP A 1 88 ? 10.988 -9.115 -14.763 1.00 79.62 88 TRP A N 1
ATOM 674 C CA . TRP A 1 88 ? 11.498 -7.814 -14.334 1.00 79.62 88 TRP A CA 1
ATOM 675 C C . TRP A 1 88 ? 10.586 -7.071 -13.337 1.00 79.62 88 TRP A C 1
ATOM 677 O O . TRP A 1 88 ? 11.031 -6.093 -12.742 1.00 79.62 88 TRP A O 1
ATOM 687 N N . ILE A 1 89 ? 9.322 -7.485 -13.167 1.00 82.56 89 ILE A N 1
ATOM 688 C CA . ILE A 1 89 ? 8.442 -7.025 -12.076 1.00 82.56 89 ILE A CA 1
ATOM 689 C C . ILE A 1 89 ? 8.623 -7.911 -10.846 1.00 82.56 89 ILE A C 1
ATOM 691 O O . ILE A 1 89 ? 8.697 -7.382 -9.739 1.00 82.56 89 ILE A O 1
ATOM 695 N N . ALA A 1 90 ? 8.695 -9.232 -11.033 1.00 77.62 90 ALA A N 1
ATOM 696 C CA . ALA A 1 90 ? 8.854 -10.191 -9.941 1.00 77.62 90 ALA A CA 1
ATOM 697 C C . ALA A 1 90 ? 10.119 -9.897 -9.118 1.00 77.62 90 ALA A C 1
ATOM 699 O O . ALA A 1 90 ? 10.038 -9.739 -7.901 1.00 77.62 90 ALA A O 1
ATOM 700 N N . ALA A 1 91 ? 11.251 -9.680 -9.794 1.00 70.94 91 ALA A N 1
ATOM 701 C CA . ALA A 1 91 ? 12.517 -9.310 -9.160 1.00 70.94 91 ALA A CA 1
ATOM 702 C C . ALA A 1 91 ? 12.455 -7.977 -8.380 1.00 70.94 91 ALA A C 1
ATOM 704 O O . ALA A 1 91 ? 13.201 -7.766 -7.429 1.00 70.94 91 ALA A O 1
ATOM 705 N N . ALA A 1 92 ? 11.543 -7.073 -8.749 1.00 70.94 92 ALA A N 1
ATOM 706 C CA . ALA A 1 92 ? 11.374 -5.765 -8.117 1.00 70.94 92 ALA A CA 1
ATOM 707 C C . ALA A 1 92 ? 10.427 -5.770 -6.903 1.00 70.94 92 ALA A C 1
ATOM 709 O O . ALA A 1 92 ? 10.294 -4.749 -6.221 1.00 70.94 92 ALA A O 1
ATOM 710 N N . ALA A 1 93 ? 9.743 -6.886 -6.639 1.00 66.31 93 ALA A N 1
ATOM 711 C CA . ALA A 1 93 ? 8.787 -7.036 -5.541 1.00 66.31 93 ALA A CA 1
ATOM 712 C C . ALA A 1 93 ? 9.432 -7.513 -4.224 1.00 66.31 93 ALA A C 1
ATOM 714 O O . ALA A 1 93 ? 8.724 -7.838 -3.274 1.00 66.31 93 ALA A O 1
ATOM 715 N N . VAL A 1 94 ? 10.764 -7.556 -4.150 1.00 70.38 94 VAL A N 1
ATOM 716 C CA . VAL A 1 94 ? 11.488 -8.064 -2.981 1.00 70.38 94 VAL A CA 1
ATOM 717 C C . VAL A 1 94 ? 11.489 -7.027 -1.856 1.00 70.38 94 VAL A C 1
ATOM 719 O O . VAL A 1 94 ? 12.030 -5.928 -1.996 1.00 70.38 94 VAL A O 1
ATOM 722 N N . PHE A 1 95 ? 10.897 -7.390 -0.718 1.00 78.56 95 PHE A N 1
ATOM 723 C CA . PHE A 1 95 ? 10.983 -6.607 0.513 1.00 78.56 95 PHE A CA 1
ATOM 724 C C . PHE A 1 95 ? 12.407 -6.629 1.061 1.00 78.56 95 PHE A C 1
ATOM 726 O O . PHE A 1 95 ? 13.042 -7.682 1.156 1.00 78.56 95 PHE A O 1
ATOM 733 N N . ARG A 1 96 ? 12.912 -5.461 1.462 1.00 82.06 96 ARG A N 1
ATOM 734 C CA . ARG A 1 96 ? 14.230 -5.371 2.091 1.00 82.06 96 ARG A CA 1
ATOM 735 C C . ARG A 1 96 ? 14.156 -5.833 3.539 1.00 82.06 96 ARG A C 1
ATOM 737 O O . ARG A 1 96 ? 13.238 -5.476 4.276 1.00 82.06 96 ARG A O 1
ATOM 744 N N . ARG A 1 97 ? 15.177 -6.570 3.980 1.00 86.81 97 ARG A N 1
ATOM 745 C CA . ARG A 1 97 ? 15.356 -6.895 5.396 1.00 86.81 97 ARG A CA 1
ATOM 746 C C . ARG A 1 97 ? 15.757 -5.626 6.150 1.00 86.81 97 ARG A C 1
ATOM 748 O O . ARG A 1 97 ? 16.810 -5.056 5.881 1.00 86.81 97 ARG A O 1
ATOM 755 N N . VAL A 1 98 ? 14.938 -5.212 7.112 1.00 91.12 98 VAL A N 1
ATOM 756 C CA . VAL A 1 98 ? 15.213 -4.056 7.976 1.00 91.12 98 VAL A CA 1
ATOM 757 C C . VAL A 1 98 ? 15.592 -4.552 9.366 1.00 91.12 98 VAL A C 1
ATOM 759 O O . VAL A 1 98 ? 14.858 -5.326 9.979 1.00 91.12 98 VAL A O 1
ATOM 762 N N . ARG A 1 99 ? 16.742 -4.102 9.872 1.00 92.00 99 ARG A N 1
ATOM 763 C CA . ARG A 1 99 ? 17.161 -4.305 11.264 1.00 92.00 99 ARG A CA 1
ATOM 764 C C . ARG A 1 99 ? 17.097 -2.967 11.989 1.00 92.00 99 ARG A C 1
ATOM 766 O O . ARG A 1 99 ? 17.631 -1.979 11.497 1.00 92.00 99 ARG A O 1
ATOM 773 N N . ILE A 1 100 ? 16.447 -2.951 13.148 1.00 91.25 100 ILE A N 1
ATOM 774 C CA . ILE A 1 100 ? 16.401 -1.784 14.032 1.00 91.25 100 ILE A CA 1
ATOM 775 C C . ILE A 1 100 ? 17.452 -1.993 15.119 1.00 91.25 100 ILE A C 1
ATOM 777 O O . ILE A 1 100 ? 17.474 -3.038 15.768 1.00 91.25 100 ILE A O 1
ATOM 781 N N . SER A 1 101 ? 18.361 -1.029 15.268 1.00 94.44 101 SER A N 1
ATOM 782 C CA . SER A 1 101 ? 19.374 -1.048 16.323 1.00 94.44 101 SER A CA 1
ATOM 783 C C . SER A 1 101 ? 18.762 -0.684 17.678 1.00 94.44 101 SER A C 1
ATOM 785 O O . SER A 1 101 ? 17.702 -0.062 17.754 1.00 94.44 101 SER A O 1
ATOM 787 N N . SER A 1 102 ? 19.458 -1.013 18.767 1.00 92.75 102 SER A N 1
ATOM 788 C CA . SER A 1 102 ? 19.034 -0.646 20.126 1.00 92.75 102 SER A CA 1
ATOM 789 C C . SER A 1 102 ? 18.994 0.871 20.358 1.00 92.75 102 SER A C 1
ATOM 791 O O . SER A 1 102 ? 18.207 1.362 21.163 1.00 92.75 102 SER A O 1
ATOM 793 N N . GLU A 1 103 ? 19.825 1.644 19.657 1.00 94.06 103 GLU A N 1
ATOM 794 C CA . GLU A 1 103 ? 19.739 3.108 19.652 1.00 94.06 103 GLU A CA 1
ATOM 795 C C . GLU A 1 103 ? 18.470 3.591 18.943 1.00 94.06 103 GLU A C 1
ATOM 797 O O . GLU A 1 103 ? 17.715 4.367 19.523 1.00 94.06 103 GLU A O 1
ATOM 802 N N . ALA A 1 104 ? 18.190 3.075 17.742 1.00 92.19 104 ALA A N 1
ATOM 803 C CA . ALA A 1 104 ? 17.006 3.458 16.981 1.00 92.19 104 ALA A CA 1
ATOM 804 C C . ALA A 1 104 ? 15.707 3.088 17.712 1.00 92.19 104 ALA A C 1
ATOM 806 O O . ALA A 1 104 ? 14.797 3.908 17.766 1.00 92.19 104 ALA A O 1
ATOM 807 N N . SER A 1 105 ? 15.637 1.905 18.332 1.00 91.88 105 SER A N 1
ATOM 808 C CA . SER A 1 105 ? 14.468 1.484 19.118 1.00 91.88 105 SER A CA 1
ATOM 809 C C . SER A 1 105 ? 14.205 2.432 20.299 1.00 91.88 105 SER A C 1
ATOM 811 O O . SER A 1 105 ? 13.073 2.865 20.501 1.00 91.88 105 SER A O 1
ATOM 813 N N . ARG A 1 106 ? 15.255 2.885 21.008 1.00 92.31 106 ARG A N 1
ATOM 814 C CA . ARG A 1 106 ? 15.117 3.907 22.065 1.00 92.31 106 ARG A CA 1
ATOM 815 C C . ARG A 1 106 ? 14.599 5.243 21.529 1.00 92.31 106 ARG A C 1
ATOM 817 O O . ARG A 1 106 ? 13.750 5.859 22.166 1.00 92.31 106 ARG A O 1
ATOM 824 N N . SER A 1 107 ? 15.081 5.693 20.369 1.00 92.19 107 SER A N 1
ATOM 825 C CA . SER A 1 107 ? 14.583 6.923 19.736 1.00 92.19 107 SER A CA 1
ATOM 826 C C . SER A 1 107 ? 13.127 6.803 19.284 1.00 92.19 107 SER A C 1
ATOM 828 O O . SER A 1 107 ? 12.371 7.757 19.432 1.00 92.19 107 SER A O 1
ATOM 830 N N . ILE A 1 108 ? 12.729 5.640 18.763 1.00 90.56 108 ILE A N 1
ATOM 831 C CA . ILE A 1 108 ? 11.343 5.356 18.374 1.00 90.56 108 ILE A CA 1
ATOM 832 C C . ILE A 1 108 ? 10.440 5.382 19.606 1.00 90.56 108 ILE A C 1
ATOM 834 O O . ILE A 1 108 ? 9.410 6.043 19.572 1.00 90.56 108 ILE A O 1
ATOM 838 N N . ALA A 1 109 ? 10.850 4.742 20.705 1.00 88.62 109 ALA A N 1
ATOM 839 C CA . ALA A 1 109 ? 10.095 4.750 21.954 1.00 88.62 109 ALA A CA 1
ATOM 840 C C . ALA A 1 109 ? 9.908 6.170 22.510 1.00 88.62 109 ALA A C 1
ATOM 842 O O . ALA A 1 109 ? 8.798 6.540 22.873 1.00 88.62 109 ALA A O 1
ATOM 843 N N . ALA A 1 110 ? 10.963 6.992 22.502 1.00 88.56 110 ALA A N 1
ATOM 844 C CA . ALA A 1 110 ? 10.880 8.386 22.941 1.00 88.56 110 ALA A CA 1
ATOM 845 C C . ALA A 1 110 ? 9.975 9.254 22.044 1.00 88.56 110 ALA A C 1
ATOM 847 O O . ALA A 1 110 ? 9.392 10.223 22.515 1.00 88.56 110 ALA A O 1
ATOM 848 N N . GLY A 1 111 ? 9.874 8.927 20.752 1.00 84.12 111 GLY A N 1
ATOM 849 C CA . GLY A 1 111 ? 9.027 9.635 19.791 1.00 84.12 111 GLY A CA 1
ATOM 850 C C . GLY A 1 111 ? 7.626 9.046 19.618 1.00 84.12 111 GLY A C 1
ATOM 851 O O . GLY A 1 111 ? 6.829 9.634 18.892 1.00 84.12 111 GLY A O 1
ATOM 852 N N . ALA A 1 112 ? 7.315 7.907 20.245 1.00 82.50 112 ALA A N 1
ATOM 853 C CA . ALA A 1 112 ? 6.046 7.205 20.052 1.00 82.50 112 ALA A CA 1
ATOM 854 C C . ALA A 1 112 ? 4.843 8.044 20.506 1.00 82.50 112 ALA A C 1
ATOM 856 O O . ALA A 1 112 ? 3.772 7.937 19.920 1.00 82.50 112 ALA A O 1
ATOM 857 N N . GLU A 1 113 ? 5.036 8.941 21.475 1.00 79.81 113 GLU A N 1
ATOM 858 C CA . GLU A 1 113 ? 4.003 9.881 21.932 1.00 79.81 113 GLU A CA 1
ATOM 859 C C . GLU A 1 113 ? 3.553 10.866 20.839 1.00 79.81 113 GLU A C 1
ATOM 861 O O . GLU A 1 113 ? 2.436 11.371 20.888 1.00 79.81 113 GLU A O 1
ATOM 866 N N . LEU A 1 114 ? 4.391 11.122 19.826 1.00 82.75 114 LEU A N 1
ATOM 867 C CA . LEU A 1 114 ? 4.050 11.975 18.679 1.00 82.75 114 LEU A CA 1
ATOM 868 C C . LEU A 1 114 ? 3.247 11.227 17.605 1.00 82.75 114 LEU A C 1
ATOM 870 O O . LEU A 1 114 ? 2.793 11.829 16.633 1.00 82.75 114 LEU A O 1
ATOM 874 N N . ALA A 1 115 ? 3.124 9.906 17.726 1.00 82.75 115 ALA A N 1
ATOM 875 C CA . ALA A 1 115 ? 2.552 9.051 16.705 1.00 82.75 115 ALA A CA 1
ATOM 876 C C . ALA A 1 115 ? 1.056 8.823 16.989 1.00 82.75 115 ALA A C 1
ATOM 878 O O . ALA A 1 115 ? 0.659 7.762 17.458 1.00 82.75 115 ALA A O 1
ATOM 879 N N . GLU A 1 116 ? 0.221 9.819 16.669 1.00 82.81 116 GLU A N 1
ATOM 880 C CA . GLU A 1 116 ? -1.223 9.861 16.995 1.00 82.81 116 GLU A CA 1
ATOM 881 C C . GLU A 1 116 ? -2.025 8.615 16.565 1.00 82.81 116 GLU A C 1
ATOM 883 O O . GLU A 1 116 ? -3.069 8.304 17.137 1.00 82.81 116 GLU A O 1
ATOM 888 N N . HIS A 1 117 ? -1.544 7.887 15.556 1.00 83.12 117 HIS A N 1
ATOM 889 C CA . HIS A 1 117 ? -2.216 6.713 14.997 1.00 83.12 117 HIS A CA 1
ATOM 890 C C . HIS A 1 117 ? -1.775 5.372 15.601 1.00 83.12 117 HIS A C 1
ATOM 892 O O . HIS A 1 117 ? -2.349 4.344 15.241 1.00 83.12 117 HIS A O 1
ATOM 898 N N . TYR A 1 118 ? -0.785 5.355 16.496 1.00 86.12 118 TYR A N 1
ATOM 899 C CA . TYR A 1 118 ? -0.222 4.127 17.060 1.00 86.12 118 TYR A CA 1
ATOM 900 C C . TYR A 1 118 ? -0.391 4.106 18.574 1.00 86.12 118 TYR A C 1
ATOM 902 O O . TYR A 1 118 ? -0.116 5.086 19.261 1.00 86.12 118 TYR A O 1
ATOM 910 N N . LYS A 1 119 ? -0.855 2.975 19.111 1.00 83.81 119 LYS A N 1
ATOM 911 C CA . LYS A 1 119 ? -1.187 2.861 20.538 1.00 83.81 119 LYS A CA 1
ATOM 912 C C . LYS A 1 119 ? 0.034 2.583 21.397 1.00 83.81 119 LYS A C 1
ATOM 914 O O . LYS A 1 119 ? 0.048 2.948 22.569 1.00 83.81 119 LYS A O 1
ATOM 919 N N . THR A 1 120 ? 1.022 1.885 20.842 1.00 89.75 120 THR A N 1
ATOM 920 C CA . THR A 1 120 ? 2.229 1.489 21.571 1.00 89.75 120 THR A CA 1
ATOM 921 C C . THR A 1 120 ? 3.488 1.739 20.748 1.00 89.75 120 THR A C 1
ATOM 923 O O . THR A 1 120 ? 3.455 1.784 19.514 1.00 89.75 120 THR A O 1
ATOM 926 N N . ALA A 1 121 ? 4.624 1.873 21.437 1.00 88.06 121 ALA A N 1
ATOM 927 C CA . ALA A 1 121 ? 5.926 2.039 20.797 1.00 88.06 121 ALA A CA 1
ATOM 928 C C . ALA A 1 121 ? 6.292 0.833 19.916 1.00 88.06 121 ALA A C 1
ATOM 930 O O . ALA A 1 121 ? 6.896 0.997 18.858 1.00 88.06 121 ALA A O 1
ATOM 931 N N . GLU A 1 122 ? 5.884 -0.375 20.310 1.00 89.75 122 GLU A N 1
ATOM 932 C CA . GLU A 1 122 ? 6.104 -1.601 19.541 1.00 89.75 122 GLU A CA 1
ATOM 933 C C . GLU A 1 122 ? 5.291 -1.611 18.243 1.00 89.75 122 GLU A C 1
ATOM 935 O O . GLU A 1 122 ? 5.788 -2.056 17.204 1.00 89.75 122 GLU A O 1
ATOM 940 N N . GLU A 1 123 ? 4.050 -1.116 18.286 1.00 89.50 123 GLU A N 1
ATOM 941 C CA . GLU A 1 123 ? 3.199 -0.976 17.104 1.00 89.50 123 GLU A CA 1
ATOM 942 C C . GLU A 1 123 ? 3.809 0.027 16.119 1.00 89.50 123 GLU A C 1
ATOM 944 O O . GLU A 1 123 ? 3.941 -0.267 14.927 1.00 89.50 123 GLU A O 1
ATOM 949 N N . PHE A 1 124 ? 4.276 1.165 16.633 1.00 91.38 124 PHE A N 1
ATOM 950 C CA . PHE A 1 124 ? 4.955 2.176 15.833 1.00 91.38 124 PHE A CA 1
ATOM 951 C C . PHE A 1 124 ? 6.276 1.657 15.237 1.00 91.38 124 PHE A C 1
ATOM 953 O O . PHE A 1 124 ? 6.536 1.839 14.045 1.00 91.38 124 PHE A O 1
ATOM 960 N N . GLU A 1 125 ? 7.089 0.933 16.015 1.00 91.81 125 GLU A N 1
ATOM 961 C CA . GLU A 1 125 ? 8.316 0.300 15.518 1.00 91.81 125 GLU A CA 1
ATOM 962 C C . GLU A 1 125 ? 8.013 -0.720 14.408 1.00 91.81 125 GLU A C 1
ATOM 964 O O . GLU A 1 125 ? 8.723 -0.769 13.396 1.00 91.81 125 GLU A O 1
ATOM 969 N N . ARG A 1 126 ? 6.955 -1.527 14.561 1.00 90.50 126 ARG A N 1
ATOM 970 C CA . ARG A 1 126 ? 6.521 -2.483 13.534 1.00 90.50 126 ARG A CA 1
ATOM 971 C C . ARG A 1 126 ? 6.119 -1.763 12.246 1.00 90.50 126 ARG A C 1
ATOM 973 O O . ARG A 1 126 ? 6.577 -2.172 11.179 1.00 90.50 126 ARG A O 1
ATOM 980 N N . ALA A 1 127 ? 5.339 -0.691 12.343 1.00 88.81 127 ALA A N 1
ATOM 981 C CA . ALA A 1 127 ? 4.935 0.101 11.185 1.00 88.81 127 ALA A CA 1
ATOM 982 C C . ALA A 1 127 ? 6.140 0.736 10.473 1.00 88.81 127 ALA A C 1
ATOM 984 O O . ALA A 1 127 ? 6.248 0.681 9.248 1.00 88.81 127 ALA A O 1
ATOM 985 N N . LEU A 1 128 ? 7.111 1.263 11.225 1.00 90.19 128 LEU A N 1
ATOM 986 C CA . LEU A 1 128 ? 8.353 1.790 10.655 1.00 90.19 128 LEU A CA 1
ATOM 987 C C . LEU A 1 128 ? 9.162 0.708 9.933 1.00 90.19 128 LEU A C 1
ATOM 989 O O . LEU A 1 128 ? 9.633 0.942 8.818 1.00 90.19 128 LEU A O 1
ATOM 993 N N . LYS A 1 129 ? 9.308 -0.484 10.527 1.00 91.06 129 LYS A N 1
ATOM 994 C CA . LYS A 1 129 ? 9.961 -1.626 9.863 1.00 91.06 129 LYS A CA 1
ATOM 995 C C . LYS A 1 129 ? 9.260 -1.979 8.555 1.00 91.06 129 LYS A C 1
ATOM 997 O O . LYS A 1 129 ? 9.937 -2.210 7.553 1.00 91.06 129 LYS A O 1
ATOM 1002 N N . GLU A 1 130 ? 7.932 -1.992 8.552 1.00 88.06 130 GLU A N 1
ATOM 1003 C CA . GLU A 1 130 ? 7.141 -2.273 7.359 1.00 88.06 130 GLU A CA 1
ATOM 1004 C C . GLU A 1 130 ? 7.382 -1.217 6.270 1.00 88.06 130 GLU A C 1
ATOM 1006 O O . GLU A 1 130 ? 7.799 -1.568 5.163 1.00 88.06 130 GLU A O 1
ATOM 1011 N N . ILE A 1 131 ? 7.235 0.071 6.587 1.00 88.00 131 ILE A N 1
ATOM 1012 C CA . ILE A 1 131 ? 7.451 1.185 5.646 1.00 88.00 131 ILE A CA 1
ATOM 1013 C C . ILE A 1 131 ? 8.869 1.146 5.064 1.00 88.00 131 ILE A C 1
ATOM 1015 O O . ILE A 1 131 ? 9.060 1.269 3.851 1.00 88.00 131 ILE A O 1
ATOM 1019 N N . LEU A 1 132 ? 9.877 0.940 5.912 1.00 89.06 132 LEU A N 1
ATOM 1020 C CA . LEU A 1 132 ? 11.273 0.894 5.481 1.00 89.06 132 LEU A CA 1
ATOM 1021 C C . LEU A 1 132 ? 11.579 -0.338 4.622 1.00 89.06 132 LEU A C 1
ATOM 1023 O O . LEU A 1 132 ? 12.410 -0.249 3.716 1.00 89.06 132 LEU A O 1
ATOM 1027 N N . SER A 1 133 ? 10.887 -1.464 4.836 1.00 88.50 133 SER A N 1
ATOM 1028 C CA . SER A 1 133 ? 11.074 -2.671 4.015 1.00 88.50 133 SER A CA 1
ATOM 1029 C C . SER A 1 133 ? 10.644 -2.467 2.558 1.00 88.50 133 SER A C 1
ATOM 1031 O O . SER A 1 133 ? 11.196 -3.096 1.653 1.00 88.50 133 SER A O 1
ATOM 1033 N N . HIS A 1 134 ? 9.713 -1.539 2.321 1.00 82.19 134 HIS A N 1
ATOM 1034 C CA . HIS A 1 134 ? 9.209 -1.186 0.996 1.00 82.19 134 HIS A CA 1
ATOM 1035 C C . HIS A 1 134 ? 10.142 -0.253 0.197 1.00 82.19 134 HIS A C 1
ATOM 1037 O O . HIS A 1 134 ? 9.877 -0.078 -0.998 1.00 82.19 134 HIS A O 1
ATOM 1043 N N . ASP A 1 135 ? 11.166 0.342 0.842 1.00 81.69 135 ASP A N 1
ATOM 1044 C CA . ASP A 1 135 ? 12.116 1.363 0.345 1.00 81.69 135 ASP A CA 1
ATOM 1045 C C . ASP A 1 135 ? 11.552 2.241 -0.785 1.00 81.69 135 ASP A C 1
ATOM 1047 O O . ASP A 1 135 ? 11.749 1.996 -1.977 1.00 81.69 135 ASP A O 1
ATOM 1051 N N . ILE A 1 136 ? 10.838 3.299 -0.400 1.00 75.38 136 ILE A N 1
ATOM 1052 C CA . ILE A 1 136 ? 10.136 4.201 -1.327 1.00 75.38 136 ILE A CA 1
ATOM 1053 C C . ILE A 1 136 ? 11.062 5.158 -2.098 1.00 75.38 136 ILE A C 1
ATOM 1055 O O . ILE A 1 136 ? 10.587 5.969 -2.899 1.00 75.38 136 ILE A O 1
ATOM 1059 N N . ARG A 1 137 ? 12.379 5.109 -1.867 1.00 80.31 137 ARG A N 1
ATOM 1060 C CA . ARG A 1 137 ? 13.325 6.038 -2.494 1.00 80.31 137 ARG A CA 1
ATOM 1061 C C . ARG A 1 137 ? 13.460 5.760 -3.986 1.00 80.31 137 ARG A C 1
ATOM 1063 O O . ARG A 1 137 ? 13.577 4.622 -4.443 1.00 80.31 137 ARG A O 1
ATOM 1070 N N . SER A 1 138 ? 13.522 6.835 -4.767 1.00 77.75 138 SER A N 1
ATOM 1071 C CA . SER A 1 138 ? 13.842 6.740 -6.192 1.00 77.75 138 SER A CA 1
ATOM 1072 C C . SER A 1 138 ? 15.223 6.115 -6.411 1.00 77.75 138 SER A C 1
ATOM 1074 O O . SER A 1 138 ? 16.109 6.217 -5.563 1.00 77.75 138 SER A O 1
ATOM 1076 N N . HIS A 1 139 ? 15.438 5.524 -7.590 1.00 74.81 139 HIS A N 1
ATOM 1077 C CA . HIS A 1 139 ? 16.753 5.014 -7.997 1.00 74.81 139 HIS A CA 1
ATOM 1078 C C . HIS A 1 139 ? 17.876 6.048 -7.783 1.00 74.81 139 HIS A C 1
ATOM 1080 O O . HIS A 1 139 ? 18.943 5.715 -7.282 1.00 74.81 139 HIS A O 1
ATOM 1086 N N . PHE A 1 140 ? 17.618 7.324 -8.088 1.00 76.75 140 PHE A N 1
ATOM 1087 C CA . PHE A 1 140 ? 18.594 8.390 -7.863 1.00 76.75 140 PHE A CA 1
ATOM 1088 C C . PHE A 1 140 ? 18.906 8.582 -6.374 1.00 76.75 140 PHE A C 1
ATOM 1090 O O . PHE A 1 140 ? 20.069 8.613 -5.992 1.00 76.75 140 PHE A O 1
ATOM 1097 N N . GLN A 1 141 ? 17.878 8.640 -5.522 1.00 79.75 141 GLN A N 1
ATOM 1098 C CA . GLN A 1 141 ? 18.046 8.793 -4.072 1.00 79.75 141 GLN A CA 1
ATOM 1099 C C . GLN A 1 141 ? 18.748 7.599 -3.415 1.00 79.75 141 GLN A C 1
ATOM 1101 O O . GLN A 1 141 ? 19.450 7.794 -2.428 1.00 79.75 141 GLN A O 1
ATOM 1106 N N . ARG A 1 142 ? 18.581 6.383 -3.951 1.00 76.44 142 ARG A N 1
ATOM 1107 C CA . ARG A 1 142 ? 19.300 5.188 -3.476 1.00 76.44 142 ARG A CA 1
ATOM 1108 C C . ARG A 1 142 ? 20.801 5.250 -3.774 1.00 76.44 142 ARG A C 1
ATOM 1110 O O . ARG A 1 142 ? 21.587 4.752 -2.978 1.00 76.44 142 ARG A O 1
ATOM 1117 N N . ASN A 1 143 ? 21.184 5.890 -4.879 1.00 71.00 143 ASN A N 1
ATOM 1118 C CA . ASN A 1 143 ? 22.574 5.966 -5.334 1.00 71.00 143 ASN A CA 1
ATOM 1119 C C . ASN A 1 143 ? 23.312 7.229 -4.857 1.00 71.00 143 ASN A C 1
ATOM 1121 O O . ASN A 1 143 ? 24.520 7.354 -5.067 1.00 71.00 143 ASN A O 1
ATOM 1125 N N . LEU A 1 144 ? 22.616 8.174 -4.215 1.00 74.12 144 LEU A N 1
ATOM 1126 C CA . LEU A 1 144 ? 23.270 9.281 -3.524 1.00 74.12 144 LEU A CA 1
ATOM 1127 C C . LEU A 1 144 ? 24.042 8.722 -2.323 1.00 74.12 144 LEU A C 1
ATOM 1129 O O . LEU A 1 144 ? 23.456 8.101 -1.437 1.00 74.12 144 LEU A O 1
ATOM 1133 N N . LYS A 1 145 ? 25.359 8.971 -2.268 1.00 51.41 145 LYS A N 1
ATOM 1134 C CA . LYS A 1 145 ? 26.144 8.716 -1.052 1.00 51.41 145 LYS A CA 1
ATOM 1135 C C . LYS A 1 145 ? 25.496 9.485 0.095 1.00 51.41 145 LYS A C 1
ATOM 1137 O O . LYS A 1 145 ? 25.248 10.682 -0.049 1.00 51.41 145 LYS A O 1
ATOM 1142 N N . ALA A 1 146 ? 25.222 8.802 1.207 1.00 56.16 146 ALA A N 1
ATOM 1143 C CA . ALA A 1 146 ? 24.650 9.421 2.392 1.00 56.16 146 ALA A CA 1
ATOM 1144 C C . ALA A 1 146 ? 25.495 10.642 2.781 1.00 56.16 146 ALA A C 1
ATOM 1146 O O . ALA A 1 146 ? 26.649 10.521 3.195 1.00 56.16 146 ALA A O 1
ATOM 1147 N N . THR A 1 147 ? 24.941 11.840 2.606 1.00 54.81 147 THR A N 1
ATOM 1148 C CA . THR A 1 147 ? 25.518 13.052 3.183 1.00 54.81 147 THR A CA 1
ATOM 1149 C C . THR A 1 147 ? 25.547 12.868 4.693 1.00 54.81 147 THR A C 1
ATOM 1151 O O . THR A 1 147 ? 24.536 12.466 5.271 1.00 54.81 147 THR A O 1
ATOM 1154 N N . LYS A 1 148 ? 26.707 13.129 5.317 1.00 36.25 148 LYS A N 1
ATOM 1155 C CA . LYS A 1 148 ? 26.905 12.994 6.768 1.00 36.25 148 LYS A CA 1
ATOM 1156 C C . LYS A 1 148 ? 25.704 13.587 7.520 1.00 36.25 148 LYS A C 1
ATOM 1158 O O . LYS A 1 148 ? 25.268 14.682 7.150 1.00 36.25 148 LYS A O 1
ATOM 1163 N N . PRO A 1 149 ? 25.174 12.905 8.553 1.00 43.03 149 PRO A N 1
ATOM 1164 C CA . PRO A 1 149 ? 24.041 13.417 9.307 1.00 43.03 149 PRO A CA 1
ATOM 1165 C C . PRO A 1 149 ? 24.387 14.806 9.838 1.00 43.03 149 PRO A C 1
ATOM 1167 O O . PRO A 1 149 ? 25.385 14.991 10.539 1.00 43.03 149 PRO A O 1
ATOM 1170 N N . ARG A 1 150 ? 23.578 15.795 9.456 1.00 37.56 150 ARG A N 1
ATOM 1171 C CA . ARG A 1 150 ? 23.699 17.161 9.956 1.00 37.56 150 ARG A CA 1
ATOM 1172 C C . ARG A 1 150 ? 23.448 17.088 11.460 1.00 37.56 150 ARG A C 1
ATOM 1174 O O . ARG A 1 150 ? 22.395 16.608 11.873 1.00 37.56 150 ARG A O 1
ATOM 1181 N N . GLN A 1 151 ? 24.429 17.479 12.272 1.00 38.22 151 GLN A N 1
ATOM 1182 C CA . GLN A 1 151 ? 24.231 17.569 13.715 1.00 38.22 151 GLN A CA 1
ATOM 1183 C C . GLN A 1 151 ? 23.108 18.577 13.967 1.00 38.22 151 GLN A C 1
ATOM 1185 O O . GLN A 1 151 ? 23.263 19.764 13.689 1.00 38.22 151 GLN A O 1
ATOM 1190 N N . VAL A 1 152 ? 21.957 18.090 14.423 1.00 40.91 152 VAL A N 1
ATOM 1191 C CA . VAL A 1 152 ? 20.898 18.949 14.942 1.00 40.91 152 VAL A CA 1
ATOM 1192 C C . VAL A 1 152 ? 21.245 19.179 16.403 1.00 40.91 152 VAL A C 1
ATOM 1194 O O . VAL A 1 152 ? 21.008 18.322 17.252 1.00 40.91 152 VAL A O 1
ATOM 1197 N N . SER A 1 153 ? 21.908 20.298 16.677 1.00 33.59 153 SER A N 1
ATOM 1198 C CA . SER A 1 153 ? 22.065 20.805 18.036 1.00 33.59 153 SER A CA 1
ATOM 1199 C C . SER A 1 153 ? 20.674 21.162 18.572 1.00 33.59 153 SER A C 1
ATOM 1201 O O . SER A 1 153 ? 19.894 21.763 17.829 1.00 33.59 153 SER A O 1
ATOM 1203 N N . PRO A 1 154 ? 20.335 20.839 19.828 1.00 36.06 154 PRO A N 1
ATOM 1204 C CA . PRO A 1 154 ? 19.072 21.267 20.407 1.00 36.06 154 PRO A CA 1
ATOM 1205 C C . PRO A 1 154 ? 19.128 22.785 20.615 1.00 36.06 154 PRO A C 1
ATOM 1207 O O . PRO A 1 154 ? 19.793 23.272 21.526 1.00 36.06 154 PRO A O 1
ATOM 1210 N N . SER A 1 155 ? 18.465 23.560 19.757 1.00 33.66 155 SER A N 1
ATOM 1211 C CA . SER A 1 155 ? 18.224 24.979 20.020 1.00 33.66 155 SER A CA 1
ATOM 1212 C C . SER A 1 155 ? 17.042 25.097 20.982 1.00 33.66 155 SER A C 1
ATOM 1214 O O . SER A 1 155 ? 15.888 25.136 20.557 1.00 33.66 155 SER A O 1
ATOM 1216 N N . GLY A 1 156 ? 17.350 25.095 22.280 1.00 33.50 156 GLY A N 1
ATOM 1217 C CA . GLY A 1 156 ? 16.452 25.530 23.348 1.00 33.50 156 GLY A CA 1
ATOM 1218 C C . GLY A 1 156 ? 16.421 27.058 23.470 1.00 33.50 156 GLY A C 1
ATOM 1219 O O . GLY A 1 156 ? 17.367 27.748 23.104 1.00 33.50 156 GLY A O 1
ATOM 1220 N N . ALA A 1 157 ? 15.284 27.553 23.941 1.00 31.75 157 ALA A N 1
ATOM 1221 C CA . ALA A 1 157 ? 14.762 28.907 23.842 1.00 31.75 157 ALA A CA 1
ATOM 1222 C C . ALA A 1 157 ? 15.397 29.995 24.745 1.00 31.75 157 ALA A C 1
ATOM 1224 O O . ALA A 1 157 ? 15.862 29.723 25.846 1.00 31.75 157 ALA A O 1
ATOM 1225 N N . SER A 1 158 ? 15.206 31.245 24.288 1.00 30.22 158 SER A N 1
ATOM 1226 C CA . SER A 1 158 ? 15.029 32.519 25.026 1.00 30.22 158 SER A CA 1
ATOM 1227 C C . SER A 1 158 ? 16.191 33.160 25.807 1.00 30.22 158 SER A C 1
ATOM 1229 O O . SER A 1 158 ? 16.793 32.533 26.667 1.00 30.22 158 SER A O 1
ATOM 1231 N N . GLY A 1 159 ? 16.386 34.477 25.602 1.00 26.92 159 GLY A N 1
ATOM 1232 C CA . GLY A 1 159 ? 16.991 35.373 26.603 1.00 26.92 159 GLY A CA 1
ATOM 1233 C C . GLY A 1 159 ? 17.978 36.429 26.084 1.00 26.92 159 GLY A C 1
ATOM 1234 O O . GLY A 1 159 ? 19.129 36.133 25.812 1.00 26.92 159 GLY A O 1
ATOM 1235 N N . SER A 1 160 ? 17.493 37.667 25.997 1.00 27.03 160 SER A N 1
ATOM 1236 C CA . SER A 1 160 ? 18.162 38.984 25.987 1.00 27.03 160 SER A CA 1
ATOM 1237 C C . SER A 1 160 ? 19.640 39.142 26.420 1.00 27.03 160 SER A C 1
ATOM 1239 O O . SER A 1 160 ? 20.007 38.726 27.513 1.00 27.03 160 SER A O 1
ATOM 1241 N N . GLY A 1 161 ? 20.364 40.002 25.682 1.00 24.50 161 GLY A N 1
ATOM 1242 C CA . GLY A 1 161 ? 21.203 41.079 26.246 1.00 24.50 161 GLY A CA 1
ATOM 1243 C C . GLY A 1 161 ? 22.715 40.842 26.420 1.00 24.50 161 GLY A C 1
ATOM 1244 O O . GLY A 1 161 ? 23.125 39.936 27.129 1.00 24.50 161 GLY A O 1
ATOM 1245 N N . GLY A 1 162 ? 23.518 41.777 25.888 1.00 25.00 162 GLY A N 1
ATOM 1246 C CA . GLY A 1 162 ? 24.776 42.227 26.509 1.00 25.00 162 GLY A CA 1
ATOM 1247 C C . GLY A 1 162 ? 26.099 41.661 25.976 1.00 25.00 162 GLY A C 1
ATOM 1248 O O . GLY A 1 162 ? 26.328 40.458 25.973 1.00 25.00 162 GLY A O 1
ATOM 1249 N N . ASP A 1 163 ? 26.991 42.576 25.586 1.00 29.89 163 ASP A N 1
ATOM 1250 C CA . ASP A 1 163 ? 28.416 42.388 25.282 1.00 29.89 163 ASP A CA 1
ATOM 1251 C C . ASP A 1 163 ? 29.213 41.641 26.369 1.00 29.89 163 ASP A C 1
ATOM 1253 O O . ASP A 1 163 ? 29.037 41.920 27.551 1.00 29.89 163 ASP A O 1
ATOM 1257 N N . ALA A 1 164 ? 30.197 40.821 25.960 1.00 28.80 164 ALA A N 1
ATOM 1258 C CA . ALA A 1 164 ? 31.572 40.833 26.497 1.00 28.80 164 ALA A CA 1
ATOM 1259 C C . ALA A 1 164 ? 32.470 39.747 25.862 1.00 28.80 164 ALA A C 1
ATOM 1261 O O . ALA A 1 164 ? 32.138 38.565 25.797 1.00 28.80 164 ALA A O 1
ATOM 1262 N N . LYS A 1 165 ? 33.678 40.161 25.459 1.00 32.88 165 LYS A N 1
ATOM 1263 C CA . LYS A 1 165 ? 34.854 39.304 25.217 1.00 32.88 165 LYS A CA 1
ATOM 1264 C C . LYS A 1 165 ? 35.202 38.495 26.478 1.00 32.88 165 LYS A C 1
ATOM 1266 O O . LYS A 1 165 ? 35.264 39.107 27.532 1.00 32.88 165 LYS A O 1
ATOM 1271 N N . GLN A 1 166 ? 35.641 37.235 26.342 1.00 27.83 166 GLN A N 1
ATOM 1272 C CA . GLN A 1 166 ? 36.961 36.767 26.820 1.00 27.83 166 GLN A CA 1
ATOM 1273 C C . GLN A 1 166 ? 37.272 35.324 26.370 1.00 27.83 166 GLN A C 1
ATOM 1275 O O . GLN A 1 166 ? 36.405 34.467 26.258 1.00 27.83 166 GLN A O 1
ATOM 1280 N N . ARG A 1 167 ? 38.561 35.082 26.117 1.00 30.36 167 ARG A N 1
ATOM 1281 C CA . ARG A 1 167 ? 39.221 33.807 25.798 1.00 30.36 167 ARG A CA 1
ATOM 1282 C C . ARG A 1 167 ? 39.167 32.811 26.968 1.00 30.36 167 ARG A C 1
ATOM 1284 O O . ARG A 1 167 ? 39.450 33.230 28.082 1.00 30.36 167 ARG A O 1
ATOM 1291 N N . GLN A 1 168 ? 39.097 31.506 26.680 1.00 28.41 168 GLN A N 1
ATOM 1292 C CA . GLN A 1 168 ? 40.046 30.510 27.215 1.00 28.41 168 GLN A CA 1
ATOM 1293 C C . GLN A 1 168 ? 39.909 29.142 26.527 1.00 28.41 168 GLN A C 1
ATOM 1295 O O . GLN A 1 168 ? 38.818 28.658 26.251 1.00 28.41 168 GLN A O 1
ATOM 1300 N N . ARG A 1 169 ? 41.067 28.543 26.231 1.00 31.16 169 ARG A N 1
ATOM 1301 C CA . A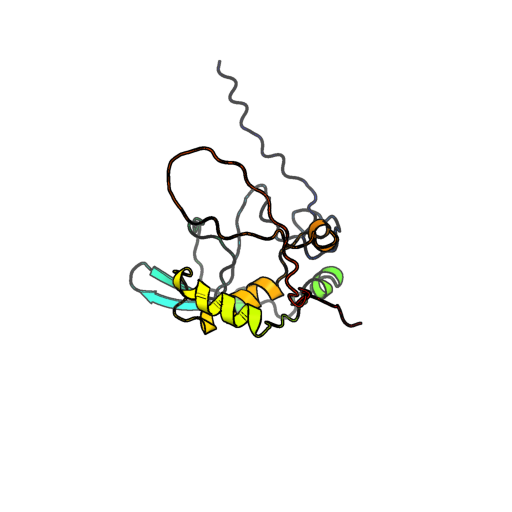RG A 1 169 ? 41.247 27.166 25.758 1.00 31.16 169 ARG A CA 1
ATOM 1302 C C . ARG A 1 169 ? 41.084 26.215 26.938 1.00 31.16 169 ARG A C 1
ATOM 1304 O O . ARG A 1 169 ? 41.758 26.462 27.931 1.00 31.16 169 ARG A O 1
ATOM 1311 N N . GLN A 1 170 ? 40.375 25.098 26.775 1.00 30.11 170 GLN A N 1
ATOM 1312 C CA . GLN A 1 170 ? 40.695 23.847 27.474 1.00 30.11 170 GLN A CA 1
ATOM 1313 C C . GLN A 1 170 ? 40.384 22.642 26.577 1.00 30.11 170 GLN A C 1
ATOM 1315 O O . GLN A 1 170 ? 39.329 22.556 25.954 1.00 30.11 170 GLN A O 1
ATOM 1320 N N . HIS A 1 171 ? 41.366 21.746 26.487 1.00 30.48 171 HIS A N 1
ATOM 1321 C CA . HIS A 1 171 ? 41.256 20.418 25.901 1.00 30.48 171 HIS A CA 1
ATOM 1322 C C . HIS A 1 171 ? 40.376 19.535 26.793 1.00 30.48 171 HIS A C 1
ATOM 1324 O O . HIS A 1 171 ? 40.590 19.484 28.000 1.00 30.48 171 HIS A O 1
ATOM 1330 N N . GLY A 1 172 ? 39.439 18.805 26.191 1.00 25.67 172 GLY A N 1
ATOM 1331 C CA . GLY A 1 172 ? 38.616 17.809 26.870 1.00 25.67 172 GLY A CA 1
ATOM 1332 C C . GLY A 1 172 ? 38.338 16.644 25.931 1.00 25.67 172 GLY A C 1
ATOM 1333 O O . GLY A 1 172 ? 37.671 16.801 24.914 1.00 25.67 172 GLY A O 1
ATOM 1334 N N . ASN A 1 173 ? 38.928 15.504 26.263 1.00 34.88 173 ASN A N 1
ATOM 1335 C CA . ASN A 1 173 ? 38.870 14.226 25.569 1.00 34.88 173 ASN A CA 1
ATOM 1336 C C . ASN A 1 173 ? 37.428 13.671 25.595 1.00 34.88 173 ASN A C 1
ATOM 1338 O O . ASN A 1 173 ? 36.849 13.547 26.671 1.00 34.88 173 ASN A O 1
ATOM 1342 N N . GLY A 1 174 ? 36.845 13.344 24.439 1.00 26.95 174 GLY A N 1
ATOM 1343 C CA . GLY A 1 174 ? 35.473 12.834 24.337 1.00 26.95 174 GLY A CA 1
ATOM 1344 C C . GLY A 1 174 ? 35.350 11.855 23.177 1.00 26.95 174 GLY A C 1
ATOM 1345 O O . GLY A 1 174 ? 35.434 12.254 22.018 1.00 26.95 174 GLY A O 1
ATOM 1346 N N . GLY A 1 175 ? 35.213 10.571 23.512 1.00 27.36 175 GLY A N 1
ATOM 1347 C CA . GLY A 1 175 ? 35.246 9.441 22.588 1.00 27.36 175 GLY A CA 1
ATOM 1348 C C . GLY A 1 175 ? 34.275 9.579 21.417 1.00 27.36 175 GLY A C 1
ATOM 1349 O O . GLY A 1 175 ? 33.087 9.857 21.581 1.00 27.36 175 GLY A O 1
ATOM 1350 N N . SER A 1 176 ? 34.799 9.354 20.216 1.00 29.36 176 SER A N 1
ATOM 1351 C CA . SER A 1 176 ? 34.031 9.303 18.981 1.00 29.36 176 SER A CA 1
ATOM 1352 C C . SER A 1 176 ? 33.188 8.027 18.942 1.00 29.36 176 SER A C 1
ATOM 1354 O O . SER A 1 176 ? 33.684 6.957 18.595 1.00 29.36 176 SER A O 1
ATOM 1356 N N . CYS A 1 177 ? 31.901 8.128 19.271 1.00 27.30 177 CYS A N 1
ATOM 1357 C CA . CYS A 1 177 ? 30.931 7.116 18.868 1.00 27.30 177 CYS A CA 1
ATOM 1358 C C . CYS A 1 177 ? 30.569 7.384 17.400 1.00 27.30 177 CYS A C 1
ATOM 1360 O O . CYS A 1 177 ? 29.794 8.289 17.076 1.00 27.30 177 CYS A O 1
ATOM 1362 N N . SER A 1 178 ? 31.244 6.669 16.504 1.00 28.23 178 SER A N 1
ATOM 1363 C CA . SER A 1 178 ? 31.063 6.752 15.058 1.00 28.23 178 SER A CA 1
ATOM 1364 C C . SER A 1 178 ? 29.659 6.281 14.677 1.00 28.23 178 SER A C 1
ATOM 1366 O O . SER A 1 178 ? 29.276 5.148 14.950 1.00 28.23 178 SER A O 1
ATOM 1368 N N . ARG A 1 179 ? 28.879 7.171 14.055 1.00 38.66 179 ARG A N 1
ATOM 1369 C CA . ARG A 1 179 ? 27.544 6.880 13.521 1.00 38.66 179 ARG A CA 1
ATOM 1370 C C . ARG A 1 179 ? 27.679 6.224 12.152 1.00 38.66 179 ARG A C 1
ATOM 1372 O O . ARG A 1 179 ? 27.965 6.919 11.178 1.00 38.66 179 ARG A O 1
ATOM 1379 N N . GLU A 1 180 ? 27.411 4.930 12.071 1.00 29.69 180 GLU A N 1
ATOM 1380 C CA . GLU A 1 180 ? 27.268 4.214 10.804 1.00 29.69 180 GLU A CA 1
ATOM 1381 C C . GLU A 1 180 ? 25.931 3.466 10.792 1.00 29.69 180 GLU A C 1
ATOM 1383 O O . GLU A 1 180 ? 25.688 2.565 11.587 1.00 29.69 180 GLU A O 1
ATOM 1388 N N . PHE A 1 181 ? 25.040 3.868 9.884 1.00 29.45 181 PHE A N 1
ATOM 1389 C CA . PHE A 1 181 ? 23.922 3.038 9.446 1.00 29.45 181 PHE A CA 1
ATOM 1390 C C . PHE A 1 181 ? 24.355 2.392 8.139 1.00 29.45 181 PHE A C 1
ATOM 1392 O O . PHE A 1 181 ? 24.245 2.992 7.069 1.00 29.45 181 PHE A O 1
ATOM 1399 N N . GLU A 1 182 ? 24.906 1.189 8.240 1.00 27.31 182 GLU A N 1
ATOM 1400 C CA . GLU A 1 182 ? 25.326 0.422 7.081 1.00 27.31 182 GLU A CA 1
ATOM 1401 C C . GLU A 1 182 ? 24.201 -0.532 6.665 1.00 27.31 182 GLU A C 1
ATOM 1403 O O . GLU A 1 182 ? 23.847 -1.470 7.377 1.00 27.31 182 GLU A O 1
ATOM 1408 N N . VAL A 1 183 ? 23.606 -0.271 5.501 1.00 33.72 183 VAL A N 1
ATOM 1409 C CA . VAL A 1 183 ? 22.700 -1.209 4.832 1.00 33.72 183 VAL A CA 1
ATOM 1410 C C . VAL A 1 183 ? 23.514 -1.887 3.738 1.00 33.72 183 VAL A C 1
ATOM 1412 O O . VAL A 1 183 ? 23.660 -1.334 2.648 1.00 33.72 183 VAL A O 1
ATOM 1415 N N . ARG A 1 184 ? 24.075 -3.063 4.036 1.00 25.56 184 ARG A N 1
ATOM 1416 C CA . ARG A 1 184 ? 24.722 -3.904 3.021 1.00 25.56 184 ARG A CA 1
ATOM 1417 C C . ARG A 1 184 ? 23.680 -4.793 2.331 1.00 25.56 184 ARG A C 1
ATOM 1419 O O . ARG A 1 184 ? 22.886 -5.420 3.035 1.00 25.56 184 ARG A O 1
ATOM 1426 N N . PRO A 1 185 ? 23.646 -4.853 0.990 1.00 25.23 185 PRO A N 1
ATOM 1427 C CA . PRO A 1 185 ? 23.077 -6.003 0.302 1.00 25.23 185 PRO A CA 1
ATOM 1428 C C . PRO A 1 185 ? 24.028 -7.192 0.504 1.00 25.23 185 PRO A C 1
ATOM 1430 O O . PRO A 1 185 ? 25.240 -7.016 0.406 1.00 25.23 185 PRO A O 1
ATOM 1433 N N . GLU A 1 186 ? 23.492 -8.363 0.835 1.00 36.88 186 GLU A N 1
ATOM 1434 C CA . GLU A 1 186 ? 24.243 -9.611 0.662 1.00 36.88 186 GLU A CA 1
ATOM 1435 C C . GLU A 1 186 ? 23.920 -10.175 -0.722 1.00 36.88 186 GLU A C 1
ATOM 1437 O O . GLU A 1 186 ? 22.782 -10.022 -1.185 1.00 36.88 186 GLU A O 1
ATOM 1442 N N . ASP A 1 187 ? 24.956 -10.720 -1.363 1.00 37.38 187 ASP A N 1
ATOM 1443 C CA . ASP A 1 187 ? 24.934 -11.383 -2.672 1.00 37.38 187 ASP A CA 1
ATOM 1444 C C . ASP A 1 187 ? 23.993 -12.601 -2.708 1.00 37.38 187 ASP A C 1
ATOM 1446 O O . ASP A 1 187 ? 23.892 -13.319 -1.683 1.00 37.38 187 ASP A O 1
#

Radius of gyration: 24.65 Å; chains: 1; bounding box: 64×60×51 Å